Protein AF-A0A660WBN1-F1 (afdb_monomer_lite)

Secondary structure (DSSP, 8-state):
-HHHHHHHHHHHHHHHHHHHHHHHHHHHHHHHHHHHHHHHHHHHHHHHHHHHHHHHHHHHHHHHHHHHHHHHHHHHHHHHH-TT-HHHHHHHHHHHHHHHHHHHHHHHHHHHHHHHHHHHHHHHHHHHHHHHHHHHHHHHHHHHHHHHHHHHHHHHHHHHHHHHHHHHHHHHHHHHHHHHHHHHHHHHHHHHHHHHHHHHHHHHHHHHHHHHHHHHHHHHHHHHHHHHHHHHHHHHHHTT--TTS-SSHHHHHHHHHHHHHHHHHHHHHTT-HHHHHHHHHHHHHH-TT-HHHHHHHHHHHHHTT-HHHHHHHHHHHHHH-TT-HHHHHHHHHIIIIIS--HHHHHHHHHHHHHHHT-

pLDDT: mean 86.35, std 10.36, range [50.78, 96.19]

Radius of gyration: 79.88 Å; chains: 1; bounding box: 148×50×203 Å

Sequence (358 aa):
ELKVLQEKNEEYTEELKNLHKENKELKKKNAIIEEVNRALGTERKDLIKETTTLTQIKSQLEKELAHEKEKAKRLKEQLKKCSTMPAKLRKVKKENKELKEKISSLKKINQSVEKEKSFLSQKLTSLKEEKTQLEKELEGMEEKLNVLNKTMTALRNEKEDLIKETTTLTQIKSQLEKELAHEKEKSLELEKELKELSAKTQNLEEVKKNLDGQLKILNQKILALKRENEECKEKLEEIGITKKEYKSDKDLFQIRKIALYRRILSYVQDKEFDKAIKECKKVLEINPQDKDAHFNLGFLYSLKKDFKRAVKEYKKVLAIDPHDKEVYYNLAIIYHQNLKDEKKARYYYEKFLKEIGK

Foldseek 3Di:
DLVVLVVVLVVLVVVLVVLVVVLVVLVVVLVVLVVVLVVLVVVLVVLVVVLVVLVVVLVVLVVVLVVLVVVLVVLVVVLVVCVPPVVVNVVSVVVNVVSVVVNVVSVVVSVVSVVVSVVSVVVSVVSVVVSVVSVVVSVVSVVVSVVSVVVSVVSVVVSVVSVVVSVVVVVVVVVVVVVVVVVVVVVVVVVVVVVVVVVVVVVVVVVVVVVVVVVVVVVVVVVVVVVVVVVVVVVCVVVVNDPVQDPDPVSVLVVLLVVLVVQLVVCVVVVVLVSNLVSLVVNCVSPVLDLVSLQSNLVSCVVVLVNVSNLVSLVSNCVNPVLPLVSLQSQLCCCVPPVVPNVSNVVSVVSSCVSVVD

Structure (mmCIF, N/CA/C/O backbone):
data_AF-A0A660WBN1-F1
#
_entry.id   AF-A0A660WBN1-F1
#
loop_
_atom_site.group_PDB
_atom_site.id
_atom_site.type_symbol
_atom_site.label_atom_id
_atom_site.label_alt_id
_atom_site.label_comp_id
_atom_site.label_asym_id
_atom_site.label_entity_id
_atom_site.label_seq_id
_atom_site.pdbx_PDB_ins_code
_atom_site.Cartn_x
_atom_site.Cartn_y
_atom_site.Cartn_z
_atom_site.occupancy
_atom_site.B_iso_or_equiv
_atom_site.auth_seq_id
_atom_site.auth_comp_id
_atom_site.auth_asym_id
_atom_site.auth_atom_id
_atom_site.pdbx_PDB_model_num
ATOM 1 N N . GLU A 1 1 ? 1.644 6.725 11.215 1.00 86.31 1 GLU A N 1
ATOM 2 C CA . GLU A 1 1 ? 2.148 5.657 10.326 1.00 86.31 1 GLU A CA 1
ATOM 3 C C . GLU A 1 1 ? 1.385 5.590 9.011 1.00 86.31 1 GLU A C 1
ATOM 5 O O . GLU A 1 1 ? 1.923 6.091 8.041 1.00 86.31 1 GLU A O 1
ATOM 10 N N . LEU A 1 2 ? 0.129 5.117 8.959 1.00 88.19 2 LEU A N 1
ATOM 11 C CA . LEU A 1 2 ? -0.624 4.988 7.690 1.00 88.19 2 LEU A CA 1
ATOM 12 C C . LEU A 1 2 ? -0.589 6.225 6.777 1.00 88.19 2 LEU A C 1
ATOM 14 O O . LEU A 1 2 ? -0.312 6.085 5.594 1.00 88.19 2 LEU A O 1
ATOM 18 N N . LYS A 1 3 ? -0.819 7.427 7.322 1.00 90.69 3 LYS A N 1
ATOM 19 C CA . LYS A 1 3 ? -0.743 8.677 6.543 1.00 90.69 3 LYS A CA 1
ATOM 20 C C . LYS A 1 3 ? 0.638 8.898 5.912 1.00 90.69 3 LYS A C 1
ATOM 22 O O . LYS A 1 3 ? 0.717 9.226 4.742 1.00 90.69 3 LYS A O 1
ATOM 27 N N . VAL A 1 4 ? 1.705 8.634 6.668 1.00 92.31 4 VAL A N 1
ATOM 28 C CA . VAL A 1 4 ? 3.094 8.786 6.205 1.00 92.31 4 VAL A CA 1
ATOM 29 C C . VAL A 1 4 ? 3.392 7.810 5.063 1.00 92.31 4 VAL A C 1
ATOM 31 O O . VAL A 1 4 ? 4.006 8.187 4.072 1.00 92.31 4 VAL A O 1
ATOM 34 N N . LEU A 1 5 ? 2.925 6.559 5.162 1.00 89.44 5 LEU A N 1
ATOM 35 C CA . LEU A 1 5 ? 3.096 5.582 4.078 1.00 89.44 5 LEU A CA 1
ATOM 36 C C . LEU A 1 5 ? 2.267 5.942 2.837 1.00 89.44 5 LEU A C 1
ATOM 38 O O . LEU A 1 5 ? 2.723 5.726 1.718 1.00 89.44 5 LEU A O 1
ATOM 42 N N . GLN A 1 6 ? 1.067 6.503 3.016 1.00 89.44 6 GLN A N 1
ATOM 43 C CA . GLN A 1 6 ? 0.232 6.978 1.909 1.00 89.44 6 GLN A CA 1
ATOM 44 C C . GLN A 1 6 ? 0.894 8.140 1.161 1.00 89.44 6 GLN A C 1
ATOM 46 O O . GLN A 1 6 ? 1.000 8.072 -0.061 1.00 89.44 6 GLN A O 1
ATOM 51 N N . GLU A 1 7 ? 1.409 9.136 1.884 1.00 93.75 7 GLU A N 1
ATOM 52 C CA . GLU A 1 7 ? 2.167 10.259 1.314 1.00 93.75 7 GLU A CA 1
ATOM 53 C C . GLU A 1 7 ? 3.386 9.752 0.525 1.00 93.75 7 GLU A C 1
ATOM 55 O O . GLU A 1 7 ? 3.552 10.074 -0.650 1.00 93.75 7 GLU A O 1
ATOM 60 N N . LYS A 1 8 ? 4.174 8.842 1.111 1.00 92.62 8 LYS A N 1
ATOM 61 C CA . LYS A 1 8 ? 5.331 8.238 0.432 1.00 92.62 8 LYS A CA 1
ATOM 62 C C . LYS A 1 8 ? 4.943 7.437 -0.824 1.00 92.62 8 LYS A C 1
ATOM 64 O O . LYS A 1 8 ? 5.669 7.422 -1.816 1.00 92.62 8 LYS A O 1
ATOM 69 N N . ASN A 1 9 ? 3.784 6.776 -0.819 1.00 91.31 9 ASN A N 1
ATOM 70 C CA . ASN A 1 9 ? 3.282 6.039 -1.982 1.00 91.31 9 ASN A CA 1
ATOM 71 C C . ASN A 1 9 ? 2.868 6.984 -3.122 1.00 91.31 9 ASN A C 1
ATOM 73 O O . ASN A 1 9 ? 3.043 6.659 -4.302 1.00 91.31 9 ASN A O 1
ATOM 77 N N . GLU A 1 10 ? 2.316 8.149 -2.788 1.00 93.12 10 GLU A N 1
ATOM 78 C CA . GLU A 1 10 ? 2.003 9.207 -3.751 1.00 93.12 10 GLU A CA 1
ATOM 79 C C . GLU A 1 10 ? 3.283 9.785 -4.363 1.00 93.12 10 GLU A C 1
ATOM 81 O O . GLU A 1 10 ? 3.379 9.859 -5.590 1.00 93.12 10 GLU A O 1
ATOM 86 N N . GLU A 1 11 ? 4.303 10.063 -3.545 1.00 94.31 11 GLU A N 1
ATOM 87 C CA . GLU A 1 11 ? 5.628 10.500 -4.010 1.00 94.31 11 GLU A CA 1
ATOM 88 C C . GLU A 1 11 ? 6.236 9.505 -5.011 1.00 94.31 11 GLU A C 1
ATOM 90 O O . GLU A 1 11 ? 6.540 9.876 -6.149 1.00 94.31 11 GLU A O 1
ATOM 95 N N . TYR A 1 12 ? 6.305 8.215 -4.660 1.00 93.38 12 TYR A N 1
ATOM 96 C CA . TYR A 1 12 ? 6.784 7.166 -5.572 1.00 93.38 12 TYR A CA 1
ATOM 97 C C . TYR A 1 12 ? 5.929 7.030 -6.838 1.00 93.38 12 TYR A C 1
ATOM 99 O O . TYR A 1 12 ? 6.419 6.636 -7.900 1.00 93.38 12 TYR A O 1
ATOM 107 N N . THR A 1 13 ? 4.631 7.334 -6.761 1.00 92.75 13 THR A N 1
ATOM 108 C CA . THR A 1 13 ? 3.750 7.330 -7.936 1.00 92.75 13 THR A CA 1
ATOM 109 C C . THR A 1 13 ? 4.120 8.438 -8.912 1.00 92.75 13 THR A C 1
ATOM 111 O O . THR A 1 13 ? 4.212 8.172 -10.113 1.00 92.75 13 THR A O 1
ATOM 114 N N . GLU A 1 14 ? 4.331 9.654 -8.418 1.00 95.31 14 GLU A N 1
ATOM 115 C CA . GLU A 1 14 ? 4.722 10.790 -9.252 1.00 95.31 14 GLU A CA 1
ATOM 116 C C . GLU A 1 14 ? 6.140 10.633 -9.805 1.00 95.31 14 GLU A C 1
ATOM 118 O O . GLU A 1 14 ? 6.368 10.859 -10.996 1.00 95.31 14 GLU A O 1
ATOM 123 N N . GLU A 1 15 ? 7.077 10.134 -9.000 1.00 94.50 15 GLU A N 1
ATOM 124 C CA . GLU A 1 15 ? 8.435 9.848 -9.458 1.00 94.50 15 GLU A CA 1
ATOM 125 C C . GLU A 1 15 ? 8.440 8.817 -10.599 1.00 94.50 15 GLU A C 1
ATOM 127 O O . GLU A 1 15 ? 9.011 9.061 -11.665 1.00 94.50 15 GLU A O 1
ATOM 132 N N . LEU A 1 16 ? 7.706 7.706 -10.455 1.00 94.00 16 LEU A N 1
ATOM 133 C CA . LEU A 1 16 ? 7.580 6.705 -11.519 1.00 94.00 16 LEU A CA 1
ATOM 134 C C . LEU A 1 16 ? 6.927 7.258 -12.793 1.00 94.00 16 LEU A C 1
ATOM 136 O O . LEU A 1 16 ? 7.311 6.848 -13.893 1.00 94.00 16 LEU A O 1
ATOM 140 N N . LYS A 1 17 ? 5.954 8.173 -12.682 1.00 94.94 17 LYS A N 1
ATOM 141 C CA . LYS A 1 17 ? 5.354 8.840 -13.852 1.00 94.94 17 LYS A CA 1
ATOM 142 C C . LYS A 1 17 ? 6.387 9.690 -14.590 1.00 94.94 17 LYS A C 1
ATOM 144 O O . LYS A 1 17 ? 6.476 9.598 -15.819 1.00 94.94 17 LYS A O 1
ATOM 149 N N . ASN A 1 18 ? 7.179 10.468 -13.855 1.00 94.19 18 ASN A N 1
ATOM 150 C CA . ASN A 1 18 ? 8.231 11.311 -14.419 1.00 94.19 18 ASN A CA 1
ATOM 151 C C . ASN A 1 18 ? 9.305 10.467 -15.118 1.00 94.19 18 ASN A C 1
ATOM 153 O O . ASN A 1 18 ? 9.586 10.695 -16.298 1.00 94.19 18 ASN A O 1
ATOM 157 N N . LEU A 1 19 ? 9.807 9.420 -14.456 1.00 93.00 19 LEU A N 1
ATOM 158 C CA . LEU A 1 19 ? 10.789 8.498 -15.039 1.00 93.00 19 LEU A CA 1
ATOM 159 C C . LEU A 1 19 ? 10.236 7.773 -16.272 1.00 93.00 19 LEU A C 1
ATOM 161 O O . LEU A 1 19 ? 10.951 7.569 -17.252 1.00 93.00 19 LEU A O 1
ATOM 165 N N . HIS A 1 20 ? 8.949 7.410 -16.283 1.00 93.00 20 HIS A N 1
ATOM 166 C CA . HIS A 1 20 ? 8.333 6.786 -17.455 1.00 93.00 20 HIS A CA 1
ATOM 167 C C . HIS A 1 20 ? 8.253 7.742 -18.655 1.00 93.00 20 HIS A C 1
ATOM 169 O O . HIS A 1 20 ? 8.468 7.323 -19.798 1.00 93.00 20 HIS A O 1
ATOM 175 N N . LYS A 1 21 ? 7.973 9.027 -18.408 1.00 93.81 21 LYS A N 1
ATOM 176 C CA . LYS A 1 21 ? 7.989 10.066 -19.444 1.00 93.81 21 LYS A CA 1
ATOM 177 C C . LYS A 1 21 ? 9.397 10.243 -20.013 1.00 93.81 21 LYS A C 1
ATOM 179 O O . LYS A 1 21 ? 9.555 10.195 -21.233 1.00 93.81 21 LYS A O 1
ATOM 184 N N . GLU A 1 22 ? 10.403 10.351 -19.149 1.00 93.31 22 GLU A N 1
ATOM 185 C CA . GLU A 1 22 ? 11.810 10.442 -19.550 1.00 93.31 22 GLU A CA 1
ATOM 186 C C . GLU A 1 22 ? 12.249 9.215 -20.366 1.00 93.31 22 GLU A C 1
ATOM 188 O O . GLU A 1 22 ? 12.820 9.349 -21.448 1.00 93.31 22 GLU A O 1
ATOM 193 N N . ASN A 1 23 ? 11.883 8.008 -19.923 1.00 94.06 23 ASN A N 1
ATOM 194 C CA . ASN A 1 23 ? 12.186 6.758 -20.623 1.00 94.06 23 ASN A CA 1
ATOM 195 C C . ASN A 1 23 ? 11.584 6.736 -22.032 1.00 94.06 23 ASN A C 1
ATOM 197 O O . ASN A 1 23 ? 12.233 6.327 -22.994 1.00 94.06 23 ASN A O 1
ATOM 201 N N . LYS A 1 24 ? 10.340 7.209 -22.170 1.00 93.75 24 LYS A N 1
ATOM 202 C CA . LYS A 1 24 ? 9.650 7.298 -23.459 1.00 93.75 24 LYS A CA 1
ATOM 203 C C . LYS A 1 24 ? 10.328 8.295 -24.398 1.00 93.75 24 LYS A C 1
ATOM 205 O O . LYS A 1 24 ? 10.420 8.025 -25.594 1.00 93.75 24 LYS A O 1
ATOM 210 N N . GLU A 1 25 ? 10.786 9.432 -23.885 1.00 93.06 25 GLU A N 1
ATOM 211 C CA . GLU A 1 25 ? 11.527 10.422 -24.673 1.00 93.06 25 GLU A CA 1
ATOM 212 C C . GLU A 1 25 ? 12.898 9.893 -25.107 1.00 93.06 25 GLU A C 1
ATOM 214 O O . GLU A 1 25 ? 13.247 10.017 -26.282 1.00 93.06 25 GLU A O 1
ATOM 219 N N . LEU A 1 26 ? 13.635 9.234 -24.209 1.00 91.44 26 LEU A N 1
ATOM 220 C CA . LEU A 1 26 ? 14.917 8.604 -24.530 1.00 91.44 26 LEU A CA 1
ATOM 221 C C . LEU A 1 26 ? 14.768 7.500 -25.581 1.00 91.44 26 LEU A C 1
ATOM 223 O O . LEU A 1 26 ? 15.516 7.500 -26.551 1.00 91.44 26 LEU A O 1
ATOM 227 N N . LYS A 1 27 ? 13.757 6.625 -25.473 1.00 91.75 27 LYS A N 1
ATOM 228 C CA . LYS A 1 27 ? 13.480 5.593 -26.494 1.00 91.75 27 LYS A CA 1
ATOM 229 C C . LYS A 1 27 ? 13.226 6.181 -27.876 1.00 91.75 27 LYS A C 1
ATOM 231 O O . LYS A 1 27 ? 13.704 5.639 -28.866 1.00 91.75 27 LYS A O 1
ATOM 236 N N . LYS A 1 28 ? 12.485 7.291 -27.951 1.00 92.94 28 LYS A N 1
ATOM 237 C CA . LYS A 1 28 ? 12.250 7.988 -29.223 1.00 92.94 28 LYS A CA 1
ATOM 238 C C . LYS A 1 28 ? 13.552 8.528 -29.808 1.00 92.94 28 LYS A C 1
ATOM 240 O O . LYS A 1 28 ? 13.786 8.349 -30.997 1.00 92.94 28 LYS A O 1
ATOM 245 N N . LYS A 1 29 ? 14.393 9.164 -28.985 1.00 91.25 29 LYS A N 1
ATOM 246 C CA . LYS A 1 29 ? 15.704 9.670 -29.424 1.00 91.25 29 LYS A CA 1
ATOM 247 C C . LYS A 1 29 ? 16.614 8.532 -29.895 1.00 91.25 29 LYS A C 1
ATOM 249 O O . LYS A 1 29 ? 17.181 8.649 -30.976 1.00 91.25 29 LYS A O 1
ATOM 254 N N . ASN A 1 30 ? 16.669 7.424 -29.152 1.00 90.94 30 ASN A N 1
ATOM 255 C CA . ASN A 1 30 ? 17.451 6.243 -29.524 1.00 90.94 30 ASN A CA 1
ATOM 256 C C . ASN A 1 30 ? 17.015 5.689 -30.885 1.00 90.94 30 ASN A C 1
ATOM 258 O O . ASN A 1 30 ? 17.841 5.513 -31.770 1.00 90.94 30 ASN A O 1
ATOM 262 N N . ALA A 1 31 ? 15.704 5.517 -31.091 1.00 91.50 31 ALA A N 1
ATOM 263 C CA . ALA A 1 31 ? 15.156 5.004 -32.346 1.00 91.50 31 ALA A CA 1
ATOM 264 C C . ALA A 1 31 ? 15.499 5.892 -33.557 1.00 91.50 31 ALA A C 1
ATOM 266 O O . ALA A 1 31 ? 15.822 5.376 -34.627 1.00 91.50 31 ALA A O 1
ATOM 267 N N . ILE A 1 32 ? 15.467 7.220 -33.384 1.00 91.69 32 ILE A N 1
ATOM 268 C CA . ILE A 1 32 ? 15.865 8.173 -34.432 1.00 91.69 32 ILE A CA 1
ATOM 269 C C . ILE A 1 32 ? 17.356 8.011 -34.758 1.00 91.69 32 ILE A C 1
ATOM 271 O O . ILE A 1 32 ? 17.717 7.919 -35.930 1.00 91.69 32 ILE A O 1
ATOM 275 N N . ILE A 1 33 ? 18.224 7.932 -33.744 1.00 90.00 33 ILE A N 1
ATOM 276 C CA . ILE A 1 33 ? 19.671 7.751 -33.945 1.00 90.00 33 ILE A CA 1
ATOM 277 C C . ILE A 1 33 ? 19.965 6.413 -34.634 1.00 90.00 33 ILE A C 1
ATOM 279 O O . ILE A 1 33 ? 20.759 6.374 -35.571 1.00 90.00 33 ILE A O 1
ATOM 283 N N . GLU A 1 34 ? 19.296 5.326 -34.242 1.00 90.38 34 GLU A N 1
ATOM 284 C CA . GLU A 1 34 ? 19.424 4.014 -34.892 1.00 90.38 34 GLU A CA 1
ATOM 285 C C . GLU A 1 34 ? 19.020 4.049 -36.372 1.00 90.38 34 GLU A C 1
ATOM 287 O O . GLU A 1 34 ? 19.639 3.391 -37.212 1.00 90.38 34 GLU A O 1
ATOM 292 N N . GLU A 1 35 ? 17.965 4.787 -36.717 1.00 93.00 35 GLU A N 1
ATOM 293 C CA . GLU A 1 35 ? 17.522 4.958 -38.101 1.00 93.00 35 GLU A CA 1
ATOM 294 C C . GLU A 1 35 ? 18.535 5.757 -38.928 1.00 93.00 35 GLU A C 1
ATOM 296 O O . GLU A 1 35 ? 18.949 5.296 -39.995 1.00 93.00 35 GLU A O 1
ATOM 301 N N . VAL A 1 36 ? 19.012 6.890 -38.403 1.00 91.06 36 VAL A N 1
ATOM 302 C CA . VAL A 1 36 ? 20.046 7.709 -39.054 1.00 91.06 36 VAL A CA 1
ATOM 303 C C . VAL A 1 36 ? 21.338 6.907 -39.237 1.00 91.06 36 VAL A C 1
ATOM 305 O O . VAL A 1 36 ? 21.908 6.886 -40.328 1.00 91.06 36 VAL A O 1
ATOM 308 N N . ASN A 1 37 ? 21.774 6.170 -38.213 1.00 89.62 37 ASN A N 1
ATOM 309 C CA . ASN A 1 37 ? 22.981 5.347 -38.277 1.00 89.62 37 ASN A CA 1
ATOM 310 C C . ASN A 1 37 ? 22.858 4.221 -39.326 1.00 89.62 37 ASN A C 1
ATOM 312 O O . ASN A 1 37 ? 23.805 3.934 -40.067 1.00 89.62 37 ASN A O 1
ATOM 316 N N . ARG A 1 38 ? 21.671 3.608 -39.459 1.00 90.00 38 ARG A N 1
ATOM 317 C CA . ARG A 1 38 ? 21.388 2.635 -40.529 1.00 90.00 38 ARG A CA 1
ATOM 318 C C . A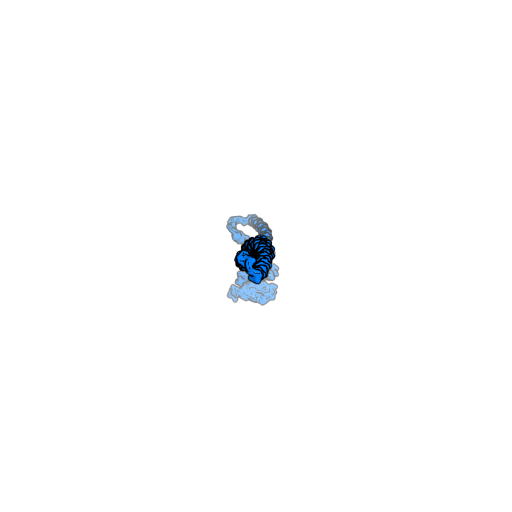RG A 1 38 ? 21.460 3.277 -41.913 1.00 90.00 38 ARG A C 1
ATOM 320 O O . ARG A 1 38 ? 22.117 2.709 -42.789 1.00 90.00 38 ARG A O 1
ATOM 327 N N . ALA A 1 39 ? 20.846 4.445 -42.097 1.00 90.44 39 ALA A N 1
ATOM 328 C CA . ALA A 1 39 ? 20.865 5.178 -43.362 1.00 90.44 39 ALA A CA 1
ATOM 329 C C . ALA A 1 39 ? 22.300 5.550 -43.783 1.00 90.44 39 ALA A C 1
ATOM 331 O O . ALA A 1 39 ? 22.731 5.210 -44.888 1.00 90.44 39 ALA A O 1
ATOM 332 N N . LEU A 1 40 ? 23.098 6.113 -42.870 1.00 89.38 40 LEU A N 1
ATOM 333 C CA . LEU A 1 40 ? 24.517 6.411 -43.112 1.00 89.38 40 LEU A CA 1
ATOM 334 C C . LEU A 1 40 ? 25.327 5.145 -43.421 1.00 89.38 40 LEU A C 1
ATOM 336 O O . LEU A 1 40 ? 26.213 5.145 -44.276 1.00 89.38 40 LEU A O 1
ATOM 340 N N . GLY A 1 41 ? 25.007 4.028 -42.761 1.00 86.31 41 GLY A N 1
ATOM 341 C CA . GLY A 1 41 ? 25.593 2.725 -43.059 1.00 86.31 41 GLY A CA 1
ATOM 342 C C . GLY A 1 41 ? 25.310 2.249 -44.488 1.00 86.31 41 GLY A C 1
ATOM 343 O O . GLY A 1 41 ? 26.198 1.665 -45.116 1.00 86.31 41 GLY A O 1
ATOM 344 N N . THR A 1 42 ? 24.106 2.498 -45.011 1.00 90.88 42 THR A N 1
ATOM 345 C CA . THR A 1 42 ? 23.757 2.187 -46.406 1.00 90.88 42 THR A CA 1
ATOM 346 C C . THR A 1 42 ? 24.468 3.106 -47.395 1.00 90.88 42 THR A C 1
ATOM 348 O O . THR A 1 42 ? 25.152 2.599 -48.283 1.00 90.88 42 THR A O 1
ATOM 351 N N . GLU A 1 43 ? 24.441 4.425 -47.174 1.00 90.75 43 GLU A N 1
ATOM 352 C CA . GLU A 1 43 ? 25.122 5.398 -48.038 1.00 90.75 43 GLU A CA 1
ATOM 353 C C . GLU A 1 43 ? 26.630 5.125 -48.110 1.00 90.75 43 GLU A C 1
ATOM 355 O O . GLU A 1 43 ? 27.223 5.077 -49.190 1.00 90.75 43 GLU A O 1
ATOM 360 N N . ARG A 1 44 ? 27.259 4.840 -46.963 1.00 91.06 44 ARG A N 1
ATOM 361 C CA . ARG A 1 44 ? 28.677 4.475 -46.908 1.00 91.06 44 ARG A CA 1
ATOM 362 C C . ARG A 1 44 ? 28.974 3.214 -47.721 1.00 91.06 44 ARG A C 1
ATOM 364 O O . ARG A 1 44 ? 30.004 3.166 -48.389 1.00 91.06 44 ARG A O 1
ATOM 371 N N . LYS A 1 45 ? 28.119 2.185 -47.673 1.00 90.38 45 LYS A N 1
ATOM 372 C CA . LYS A 1 45 ? 28.315 0.953 -48.463 1.00 90.38 45 LYS A CA 1
ATOM 373 C C . LYS A 1 45 ? 28.272 1.236 -49.960 1.00 90.38 45 LYS A C 1
ATOM 375 O O . LYS A 1 45 ? 29.090 0.679 -50.691 1.00 90.38 45 LYS A O 1
ATOM 380 N N . ASP A 1 46 ? 27.356 2.084 -50.408 1.00 91.00 46 ASP A N 1
ATOM 381 C CA . ASP A 1 46 ? 27.226 2.417 -51.826 1.00 91.00 46 ASP A CA 1
ATOM 382 C C . ASP A 1 46 ? 28.404 3.265 -52.318 1.00 91.00 46 ASP A C 1
ATOM 384 O O . ASP A 1 46 ? 29.016 2.923 -53.332 1.00 91.00 46 ASP A O 1
ATOM 388 N N . LEU A 1 47 ? 28.854 4.242 -51.524 1.00 90.19 47 LEU A N 1
ATOM 389 C CA . LEU A 1 47 ? 30.071 5.011 -51.811 1.00 90.19 47 LEU A CA 1
ATOM 390 C C . LEU A 1 47 ? 31.336 4.139 -51.873 1.00 90.19 47 LEU A C 1
ATOM 392 O O . LEU A 1 47 ? 32.209 4.377 -52.709 1.00 90.19 47 LEU A O 1
ATOM 396 N N . ILE A 1 48 ? 31.456 3.101 -51.031 1.00 88.75 48 ILE A N 1
ATOM 397 C CA . ILE A 1 48 ? 32.574 2.139 -51.109 1.00 88.75 48 ILE A CA 1
ATOM 398 C C . ILE A 1 48 ? 32.556 1.401 -52.449 1.00 88.75 48 ILE A C 1
ATOM 400 O O . ILE A 1 48 ? 33.612 1.242 -53.069 1.00 88.75 48 ILE A O 1
ATOM 404 N N . LYS A 1 49 ? 31.384 0.945 -52.911 1.00 91.50 49 LYS A N 1
ATOM 405 C CA . LYS A 1 49 ? 31.254 0.259 -54.208 1.00 91.50 49 LYS A CA 1
ATOM 406 C C . LYS A 1 49 ? 31.648 1.187 -55.355 1.00 91.50 49 LYS A C 1
ATOM 408 O O . LYS A 1 49 ? 32.426 0.786 -56.222 1.00 91.50 49 LYS A O 1
ATOM 413 N N . GLU A 1 50 ? 31.168 2.426 -55.334 1.00 90.69 50 GLU A N 1
ATOM 414 C CA . GLU A 1 50 ? 31.471 3.437 -56.350 1.00 90.69 50 GLU A CA 1
ATOM 415 C C . GLU A 1 50 ? 32.972 3.769 -56.388 1.00 90.69 50 GLU A C 1
ATOM 417 O O . GLU A 1 50 ? 33.616 3.665 -57.433 1.00 90.69 50 GLU A O 1
ATOM 422 N N . THR A 1 51 ? 33.579 4.024 -55.225 1.00 88.12 51 THR A N 1
ATOM 423 C CA . THR A 1 51 ? 35.022 4.302 -55.100 1.00 88.12 51 THR A CA 1
ATOM 424 C C . THR A 1 51 ? 35.872 3.107 -55.561 1.00 88.12 51 THR A C 1
ATOM 426 O O . THR A 1 51 ? 36.927 3.275 -56.185 1.00 88.12 51 THR A O 1
ATOM 429 N N . THR A 1 52 ? 35.418 1.879 -55.290 1.00 90.50 52 THR A N 1
ATOM 430 C CA . THR A 1 52 ? 36.086 0.642 -55.728 1.00 90.50 52 THR A CA 1
ATOM 431 C C . THR A 1 52 ? 36.015 0.496 -57.247 1.00 90.50 52 THR A C 1
ATOM 433 O O . THR A 1 52 ? 37.030 0.211 -57.885 1.00 90.50 52 THR A O 1
ATOM 436 N N . THR A 1 53 ? 34.851 0.774 -57.836 1.00 91.69 53 THR A N 1
ATOM 437 C CA . THR A 1 53 ? 34.635 0.761 -59.289 1.00 91.69 53 THR A CA 1
ATOM 438 C C . THR A 1 53 ? 35.520 1.800 -59.980 1.00 91.69 53 THR A C 1
ATOM 440 O O . THR A 1 53 ? 36.264 1.460 -60.899 1.00 91.69 53 THR A O 1
ATOM 443 N N . LEU A 1 54 ? 35.554 3.043 -59.485 1.00 89.62 54 LEU A N 1
ATOM 444 C CA . LEU A 1 54 ? 36.451 4.083 -60.008 1.00 89.62 54 LEU A CA 1
ATOM 445 C C . LEU A 1 54 ? 37.927 3.704 -59.864 1.00 89.62 54 LEU A C 1
ATOM 447 O O . LEU A 1 54 ? 38.732 3.993 -60.746 1.00 89.62 54 LEU A O 1
ATOM 451 N N . THR A 1 55 ? 38.301 3.016 -58.783 1.00 88.69 55 THR A N 1
ATOM 452 C CA . THR A 1 55 ? 39.672 2.518 -58.598 1.00 88.69 55 THR A CA 1
ATOM 453 C C . THR A 1 55 ? 40.045 1.470 -59.649 1.00 88.69 55 THR A C 1
ATOM 455 O O . THR A 1 55 ? 41.156 1.516 -60.182 1.00 88.69 55 THR A O 1
ATOM 458 N N . GLN A 1 56 ? 39.125 0.566 -59.992 1.00 91.62 56 GLN A N 1
ATOM 459 C CA . GLN A 1 56 ? 39.318 -0.412 -61.067 1.00 91.62 56 GLN A CA 1
ATOM 460 C C . GLN A 1 56 ? 39.412 0.268 -62.439 1.00 91.62 56 GLN A C 1
ATOM 462 O O . GLN A 1 56 ? 40.351 -0.009 -63.188 1.00 91.62 56 GLN A O 1
ATOM 467 N N . ILE A 1 57 ? 38.502 1.205 -62.739 1.00 89.88 57 ILE A N 1
ATOM 468 C CA . ILE A 1 57 ? 38.512 1.998 -63.980 1.00 89.88 57 ILE A CA 1
ATOM 469 C C . ILE A 1 57 ? 39.837 2.748 -64.121 1.00 89.88 57 ILE A C 1
ATOM 471 O O . ILE A 1 57 ? 40.477 2.678 -65.169 1.00 89.88 57 ILE A O 1
ATOM 475 N N . LYS A 1 58 ? 40.294 3.417 -63.057 1.00 88.50 58 LYS A N 1
ATOM 476 C CA . LYS A 1 58 ? 41.577 4.126 -63.045 1.00 88.50 58 LYS A CA 1
ATOM 477 C C . LYS A 1 58 ? 42.741 3.183 -63.356 1.00 88.50 58 LYS A C 1
ATOM 479 O O . LYS A 1 58 ? 43.554 3.489 -64.223 1.00 88.50 58 LYS A O 1
ATOM 484 N N . SER A 1 59 ? 42.79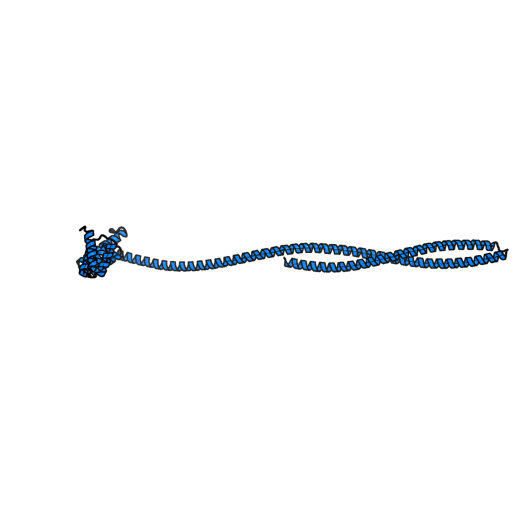6 2.016 -62.710 1.00 91.00 59 SER A N 1
ATOM 485 C CA . SER A 1 59 ? 43.842 1.018 -62.974 1.00 91.00 59 SER A CA 1
ATOM 486 C C . SER A 1 59 ? 43.845 0.561 -64.438 1.00 91.00 59 SER A C 1
ATOM 488 O O . SER A 1 59 ? 44.908 0.427 -65.045 1.00 91.00 59 SER A O 1
ATOM 490 N N . GLN A 1 60 ? 42.664 0.366 -65.032 1.00 91.31 60 GLN A N 1
ATOM 491 C CA . GLN A 1 60 ? 42.529 -0.002 -66.440 1.00 91.31 60 GLN A CA 1
ATOM 492 C C . GLN A 1 60 ? 42.988 1.129 -67.376 1.00 91.31 60 GLN A C 1
ATOM 494 O O . GLN A 1 60 ? 43.777 0.883 -68.290 1.00 91.31 60 GLN A O 1
ATOM 499 N N . LEU A 1 61 ? 42.583 2.374 -67.106 1.00 87.75 61 LEU A N 1
ATOM 500 C CA . LEU A 1 61 ? 43.017 3.556 -67.859 1.00 87.75 61 LEU A CA 1
ATOM 501 C C . LEU A 1 61 ? 44.533 3.764 -67.784 1.00 87.75 61 LEU A C 1
ATOM 503 O O . LEU A 1 61 ? 45.154 4.121 -68.784 1.00 87.75 61 LEU A O 1
ATOM 507 N N . GLU A 1 62 ? 45.152 3.530 -66.626 1.00 88.00 62 GLU A N 1
ATOM 508 C CA . GLU A 1 62 ? 46.605 3.623 -66.456 1.00 88.00 62 GLU A CA 1
ATOM 509 C C . GLU A 1 62 ? 47.346 2.566 -67.284 1.00 88.00 62 GLU A C 1
ATOM 511 O O . GLU A 1 62 ? 48.340 2.896 -67.941 1.00 88.00 62 GLU A O 1
ATOM 516 N N . LYS A 1 63 ? 46.838 1.325 -67.323 1.00 91.31 63 LYS A N 1
ATOM 517 C CA . LYS A 1 63 ? 47.374 0.251 -68.178 1.00 91.31 63 LYS A CA 1
ATOM 518 C C . LYS A 1 63 ? 47.240 0.588 -69.664 1.00 91.31 63 LYS A C 1
ATOM 520 O O . LYS A 1 63 ? 48.216 0.467 -70.406 1.00 91.31 63 LYS A O 1
ATOM 525 N N . GLU A 1 64 ? 46.070 1.051 -70.101 1.00 90.38 64 GLU A N 1
ATOM 526 C CA . GLU A 1 64 ? 45.829 1.460 -71.491 1.00 90.38 64 GLU A CA 1
ATOM 527 C C . GLU A 1 64 ? 46.705 2.647 -71.894 1.00 90.38 64 GLU A C 1
ATOM 529 O O . GLU A 1 64 ? 47.341 2.637 -72.949 1.00 90.38 64 GLU A O 1
ATOM 534 N N . LEU A 1 65 ? 46.815 3.652 -71.026 1.00 87.38 65 LEU A N 1
ATOM 535 C CA . LEU A 1 65 ? 47.675 4.806 -71.247 1.00 87.38 65 LEU A CA 1
ATOM 536 C C . LEU A 1 65 ? 49.152 4.399 -71.342 1.00 87.38 65 LEU A C 1
ATOM 538 O O . LEU A 1 65 ? 49.880 4.958 -72.167 1.00 87.38 65 LEU A O 1
ATOM 542 N N . ALA A 1 66 ? 49.611 3.450 -70.521 1.00 87.69 66 ALA A N 1
ATOM 543 C CA . ALA A 1 66 ? 50.963 2.900 -70.605 1.00 87.69 66 ALA A CA 1
ATOM 544 C C . ALA A 1 66 ? 51.190 2.159 -71.934 1.00 87.69 66 ALA A C 1
ATOM 546 O O . ALA A 1 66 ? 52.197 2.402 -72.604 1.00 87.69 66 ALA A O 1
ATOM 547 N N . HIS A 1 67 ? 50.226 1.336 -72.360 1.00 91.12 67 HIS A N 1
ATOM 548 C CA . HIS A 1 67 ? 50.277 0.621 -73.636 1.00 91.12 67 HIS A CA 1
ATOM 549 C C . HIS A 1 67 ? 50.352 1.578 -74.837 1.00 91.12 67 HIS A C 1
ATOM 551 O O . HIS A 1 67 ? 51.225 1.438 -75.696 1.00 91.12 67 HIS A O 1
ATOM 557 N N . GLU A 1 68 ? 49.493 2.600 -74.879 1.00 86.50 68 GLU A N 1
ATOM 558 C CA . GLU A 1 68 ? 49.476 3.568 -75.981 1.00 86.50 68 GLU A CA 1
ATOM 559 C C . GLU A 1 68 ? 50.732 4.455 -75.997 1.00 86.50 68 GLU A C 1
ATOM 561 O O . GLU A 1 68 ? 51.262 4.764 -77.067 1.00 86.50 68 GLU A O 1
ATOM 566 N N . LYS A 1 69 ? 51.277 4.823 -74.826 1.00 84.94 69 LYS A N 1
ATOM 567 C CA . LYS A 1 69 ? 52.577 5.515 -74.731 1.00 84.94 69 LYS A CA 1
ATOM 568 C C . LYS A 1 69 ? 53.712 4.675 -75.321 1.00 84.94 69 LYS A C 1
ATOM 570 O O . LYS A 1 69 ? 54.548 5.217 -76.046 1.00 84.94 69 LYS A O 1
ATOM 575 N N . GLU A 1 70 ? 53.728 3.373 -75.048 1.00 88.06 70 GLU A N 1
ATOM 576 C CA . GLU A 1 70 ? 54.742 2.457 -75.574 1.00 88.06 70 GLU A CA 1
ATOM 577 C C . GLU A 1 70 ? 54.590 2.254 -77.090 1.00 88.06 70 GLU A C 1
ATOM 579 O O . GLU A 1 70 ? 55.568 2.330 -77.839 1.00 88.06 70 GLU A O 1
ATOM 584 N N . LYS A 1 71 ? 53.352 2.120 -77.585 1.00 87.38 71 LYS A N 1
ATOM 585 C CA . LYS A 1 71 ? 53.053 2.111 -79.026 1.00 87.38 71 LYS A CA 1
ATOM 586 C C . LYS A 1 71 ? 53.535 3.396 -79.708 1.00 87.38 71 LYS A C 1
ATOM 588 O O . LYS A 1 71 ? 54.149 3.338 -80.774 1.00 87.38 71 LYS A O 1
ATOM 593 N N . ALA A 1 72 ? 53.337 4.553 -79.072 1.00 82.94 72 ALA A N 1
ATOM 594 C CA . ALA A 1 72 ? 53.792 5.843 -79.589 1.00 82.94 72 ALA A CA 1
ATOM 595 C C . ALA A 1 72 ? 55.321 5.942 -79.629 1.00 82.94 72 ALA A C 1
ATOM 597 O O . ALA A 1 72 ? 55.877 6.533 -80.557 1.00 82.94 72 ALA A O 1
ATOM 598 N N . LYS A 1 73 ? 56.014 5.348 -78.651 1.00 85.06 73 LYS A N 1
ATOM 599 C CA . LYS A 1 73 ? 57.479 5.245 -78.630 1.00 85.06 73 LYS A CA 1
ATOM 600 C C . LYS A 1 73 ? 57.992 4.413 -79.812 1.00 85.06 73 LYS A C 1
ATOM 602 O O . LYS A 1 73 ? 58.831 4.903 -80.567 1.00 85.06 73 LYS A O 1
ATOM 607 N N . ARG A 1 74 ? 57.404 3.235 -80.056 1.00 85.38 74 ARG A N 1
ATOM 608 C CA . ARG A 1 74 ? 57.734 2.366 -81.206 1.00 85.38 74 ARG A CA 1
ATOM 609 C C . ARG A 1 74 ? 57.475 3.049 -82.555 1.00 85.38 74 ARG A C 1
ATOM 611 O O . ARG A 1 74 ? 58.329 3.016 -83.438 1.00 85.38 74 ARG A O 1
ATOM 618 N N . LEU A 1 75 ? 56.337 3.731 -82.708 1.00 82.75 75 LEU A N 1
ATOM 619 C CA . LEU A 1 75 ? 56.010 4.507 -83.915 1.00 82.75 75 LEU A CA 1
ATOM 620 C C . LEU A 1 75 ? 56.996 5.662 -84.152 1.00 82.75 75 LEU A C 1
ATOM 622 O O . LEU A 1 75 ? 57.403 5.905 -85.288 1.00 82.75 75 LEU A O 1
ATOM 626 N N . LYS A 1 76 ? 57.435 6.358 -83.094 1.00 81.19 76 LYS A N 1
ATOM 627 C CA . LYS A 1 76 ? 58.487 7.387 -83.195 1.00 81.19 76 LYS A CA 1
ATOM 628 C C . LYS A 1 76 ? 59.818 6.806 -83.674 1.00 81.19 76 LYS A C 1
ATOM 630 O O . LYS A 1 76 ? 60.500 7.452 -84.465 1.00 81.19 76 LYS A O 1
ATOM 635 N N . GLU A 1 77 ? 60.192 5.612 -83.227 1.00 81.62 77 GLU A N 1
ATOM 636 C CA . GLU A 1 77 ? 61.398 4.920 -83.702 1.00 81.62 77 GLU A CA 1
ATOM 637 C C . GLU A 1 77 ? 61.273 4.475 -85.167 1.00 81.62 77 GLU A C 1
ATOM 639 O O . GLU A 1 77 ? 62.212 4.648 -85.942 1.00 81.62 77 GLU A O 1
ATOM 644 N N . GLN A 1 78 ? 60.106 3.980 -85.590 1.00 79.12 78 GLN A N 1
ATOM 645 C CA . GLN A 1 78 ? 59.834 3.654 -86.996 1.00 79.12 78 GLN A CA 1
ATOM 646 C C . GLN A 1 78 ? 59.868 4.891 -87.906 1.00 79.12 78 GLN A C 1
ATOM 648 O O . GLN A 1 78 ? 60.404 4.817 -89.013 1.00 79.12 78 GLN A O 1
ATOM 653 N N . LEU A 1 79 ? 59.366 6.041 -87.438 1.00 73.12 79 LEU A N 1
ATOM 654 C CA . LEU A 1 79 ? 59.461 7.323 -88.152 1.00 73.12 79 LEU A CA 1
ATOM 655 C C . LEU A 1 79 ? 60.911 7.751 -88.395 1.00 73.12 79 LEU A C 1
ATOM 657 O O . LEU A 1 79 ? 61.198 8.293 -89.458 1.00 73.12 79 LEU A O 1
ATOM 661 N N . LYS A 1 80 ? 61.821 7.482 -87.447 1.00 76.19 80 LYS A N 1
ATOM 662 C CA . LYS A 1 80 ? 63.262 7.733 -87.627 1.00 76.19 80 LYS A CA 1
ATOM 663 C C . LYS A 1 80 ? 63.875 6.838 -88.714 1.00 76.19 80 LYS A C 1
ATOM 665 O O . LYS A 1 80 ? 64.791 7.275 -89.395 1.00 76.19 80 LYS A O 1
ATOM 670 N N . LYS A 1 81 ? 63.361 5.611 -88.889 1.00 72.56 81 LYS A N 1
ATOM 671 C CA . LYS A 1 81 ? 63.855 4.613 -89.860 1.00 72.56 81 LYS A CA 1
ATOM 672 C C . LYS A 1 81 ? 63.257 4.753 -91.271 1.00 72.56 81 LYS A C 1
ATOM 674 O O . LYS A 1 81 ? 63.913 4.401 -92.239 1.00 72.56 81 LYS A O 1
ATOM 679 N N . CYS A 1 82 ? 62.025 5.253 -91.410 1.00 61.62 82 CYS A N 1
ATOM 680 C CA . CYS A 1 82 ? 61.303 5.357 -92.694 1.00 61.62 82 CYS A CA 1
ATOM 681 C C . CYS A 1 82 ? 61.502 6.697 -93.436 1.00 61.62 82 CYS A C 1
ATOM 683 O O . CYS A 1 82 ? 60.703 7.030 -94.315 1.00 61.62 82 CYS A O 1
ATOM 685 N N . SER A 1 83 ? 62.530 7.480 -93.092 1.00 60.62 83 SER A N 1
ATOM 686 C CA . SER A 1 83 ? 62.794 8.818 -93.653 1.00 60.62 83 SER A CA 1
ATOM 687 C C . SER A 1 83 ? 63.010 8.837 -95.175 1.00 60.62 83 SER A C 1
ATOM 689 O O . SER A 1 83 ? 62.878 9.891 -95.788 1.00 60.62 83 SER A O 1
ATOM 691 N N . THR A 1 84 ? 63.266 7.679 -95.789 1.00 54.72 84 THR A N 1
ATOM 692 C CA . THR A 1 84 ? 63.584 7.508 -97.215 1.00 54.72 84 THR A CA 1
ATOM 693 C C . THR A 1 84 ? 62.421 6.986 -98.081 1.00 54.72 84 THR A C 1
ATOM 695 O O . THR A 1 84 ? 62.591 6.849 -99.289 1.00 54.72 84 THR A O 1
ATOM 698 N N . MET A 1 85 ? 61.223 6.717 -97.524 1.00 59.16 85 MET A N 1
ATOM 699 C CA . MET A 1 85 ? 60.059 6.179 -98.270 1.00 59.16 85 MET A CA 1
ATOM 700 C C . MET A 1 85 ? 58.770 7.028 -98.093 1.00 59.16 85 MET A C 1
ATOM 702 O O . MET A 1 85 ? 58.069 6.878 -97.085 1.00 59.16 85 MET A O 1
ATOM 706 N N . PRO A 1 86 ? 58.370 7.863 -99.077 1.00 65.62 86 PRO A N 1
ATOM 707 C CA . PRO A 1 86 ? 57.311 8.876 -98.920 1.00 65.62 86 PRO A CA 1
ATOM 708 C C . PRO A 1 86 ? 55.909 8.342 -98.572 1.00 65.62 86 PRO A C 1
ATOM 710 O O . PRO A 1 86 ? 55.213 8.921 -97.734 1.00 65.62 86 PRO A O 1
ATOM 713 N N . ALA A 1 87 ? 55.480 7.232 -99.183 1.00 67.94 87 ALA A N 1
ATOM 714 C CA . ALA A 1 87 ? 54.140 6.670 -98.974 1.00 67.94 87 ALA A CA 1
ATOM 715 C C . ALA A 1 87 ? 53.975 6.043 -97.576 1.00 67.94 87 ALA A C 1
ATOM 717 O O . ALA A 1 87 ? 52.993 6.310 -96.879 1.00 67.94 87 ALA A O 1
ATOM 718 N N . LYS A 1 88 ? 54.978 5.276 -97.122 1.00 68.62 88 LYS A N 1
ATOM 719 C CA . LYS A 1 88 ? 55.019 4.710 -95.762 1.00 68.62 88 LYS A CA 1
ATOM 720 C C . LYS A 1 88 ? 55.101 5.818 -94.708 1.00 68.62 88 LYS A C 1
ATOM 722 O O . LYS A 1 88 ? 54.391 5.762 -93.708 1.00 68.62 88 LYS A O 1
ATOM 727 N N . LEU A 1 89 ? 55.880 6.870 -94.965 1.00 72.12 89 LEU A N 1
ATOM 728 C CA . LEU A 1 89 ? 56.021 8.012 -94.061 1.00 72.12 89 LEU A CA 1
ATOM 729 C C . LEU A 1 89 ? 54.693 8.754 -93.818 1.00 72.12 89 LEU A C 1
ATOM 731 O O . LEU A 1 89 ? 54.408 9.134 -92.682 1.00 72.12 89 LEU A O 1
ATOM 735 N N . ARG A 1 90 ? 53.856 8.945 -94.851 1.00 73.50 90 ARG A N 1
ATOM 736 C CA . ARG A 1 90 ? 52.528 9.576 -94.698 1.00 73.50 90 ARG A CA 1
ATOM 737 C C . ARG A 1 90 ? 51.592 8.749 -93.812 1.00 73.50 90 ARG A C 1
ATOM 739 O O . ARG A 1 90 ? 50.950 9.315 -92.929 1.00 73.50 90 ARG A O 1
ATOM 746 N N . LYS A 1 91 ? 51.559 7.425 -94.000 1.00 77.31 91 LYS A N 1
ATOM 747 C CA . LYS A 1 91 ? 50.732 6.506 -93.199 1.00 77.31 91 LYS A CA 1
ATOM 748 C C . LYS A 1 91 ? 51.134 6.526 -91.720 1.00 77.31 91 LYS A C 1
ATOM 750 O O . LYS A 1 91 ? 50.298 6.789 -90.862 1.00 77.31 91 LYS A O 1
ATOM 755 N N . VAL A 1 92 ? 52.430 6.385 -91.436 1.00 76.44 92 VAL A N 1
ATOM 756 C CA . VAL A 1 92 ? 52.964 6.388 -90.062 1.00 76.44 92 VAL A CA 1
ATOM 757 C C . VAL A 1 92 ? 52.767 7.753 -89.374 1.00 76.44 92 VAL A C 1
ATOM 759 O O . VAL A 1 92 ? 52.513 7.818 -88.171 1.00 76.44 92 VAL A O 1
ATOM 762 N N . LYS A 1 93 ? 52.824 8.873 -90.114 1.00 76.12 93 LYS A N 1
ATOM 763 C CA . LYS A 1 93 ? 52.501 10.210 -89.575 1.00 76.12 93 LYS A CA 1
ATOM 764 C C . LYS A 1 93 ? 51.027 10.350 -89.175 1.00 76.12 93 LYS A C 1
ATOM 766 O O . LYS A 1 93 ? 50.761 10.955 -88.137 1.00 76.12 93 LYS A O 1
ATOM 771 N N . LYS A 1 94 ? 50.097 9.801 -89.966 1.00 81.50 94 LYS A N 1
ATOM 772 C CA . LYS A 1 94 ? 48.658 9.792 -89.653 1.00 81.50 94 LYS A CA 1
ATOM 773 C C . LYS A 1 94 ? 48.381 8.967 -88.391 1.00 81.50 94 LYS A C 1
ATOM 775 O O . LYS A 1 94 ? 47.818 9.501 -87.442 1.00 81.50 94 LYS A O 1
ATOM 780 N N . GLU A 1 95 ? 48.912 7.746 -88.331 1.00 79.62 95 GLU A N 1
ATOM 781 C CA . GLU A 1 95 ? 48.795 6.858 -87.163 1.00 79.62 95 GLU A CA 1
ATOM 782 C C . GLU A 1 95 ? 49.393 7.489 -85.888 1.00 79.62 95 GLU A C 1
ATOM 784 O O . GLU A 1 95 ? 48.811 7.406 -84.809 1.00 79.62 95 GLU A O 1
ATOM 789 N N . ASN A 1 96 ? 50.528 8.193 -85.990 1.00 79.00 96 ASN A N 1
ATOM 790 C CA . ASN A 1 96 ? 51.128 8.904 -84.853 1.00 79.00 96 ASN A CA 1
ATOM 791 C C . ASN A 1 96 ? 50.292 10.116 -84.392 1.00 79.00 96 ASN A C 1
ATOM 793 O O . ASN A 1 96 ? 50.299 10.451 -83.208 1.00 79.00 96 ASN A O 1
ATOM 797 N N . LYS A 1 97 ? 49.582 10.799 -85.301 1.00 82.50 97 LYS A N 1
ATOM 798 C CA . LYS A 1 97 ? 48.677 11.903 -84.942 1.00 82.50 97 LYS A CA 1
ATOM 799 C C . LYS A 1 97 ? 47.453 11.375 -84.190 1.00 82.50 97 LYS A C 1
ATOM 801 O O . LYS A 1 97 ? 47.190 11.847 -83.087 1.00 82.50 97 LYS A O 1
ATOM 806 N N . GLU A 1 98 ? 46.796 10.352 -84.734 1.00 84.62 98 GLU A N 1
ATOM 807 C CA . GLU A 1 98 ? 45.647 9.676 -84.108 1.00 84.62 98 GLU A CA 1
ATOM 808 C C . GLU A 1 98 ? 46.010 9.136 -82.715 1.00 84.62 98 GLU A C 1
ATOM 810 O O . GLU A 1 98 ? 45.275 9.312 -81.743 1.00 84.62 98 GLU A O 1
ATOM 815 N N . LEU A 1 99 ? 47.207 8.559 -82.574 1.00 83.25 99 LEU A N 1
ATOM 816 C CA . LEU A 1 99 ? 47.693 8.047 -81.296 1.00 83.25 99 LEU A CA 1
ATOM 817 C C . LEU A 1 99 ? 47.970 9.152 -80.261 1.00 83.25 99 LEU A C 1
ATOM 819 O O . LEU A 1 99 ? 47.687 8.979 -79.075 1.00 83.25 99 LEU A O 1
ATOM 823 N N . LYS A 1 100 ? 48.497 10.308 -80.684 1.00 81.56 100 LYS A N 1
ATOM 824 C CA . LYS A 1 100 ? 48.682 11.471 -79.797 1.00 81.56 100 LYS A CA 1
ATOM 825 C C . LYS A 1 100 ? 47.349 12.030 -79.303 1.00 81.56 100 LYS A C 1
ATOM 827 O O . LYS A 1 100 ? 47.253 12.383 -78.127 1.00 81.56 100 LYS A O 1
ATOM 832 N N . GLU A 1 101 ? 46.346 12.096 -80.175 1.00 87.06 101 GLU A N 1
ATOM 833 C CA . GLU A 1 101 ? 44.986 12.511 -79.818 1.00 87.06 101 GLU A CA 1
ATOM 834 C C . GLU A 1 101 ? 44.375 11.531 -78.806 1.00 87.06 101 GLU A C 1
ATOM 836 O O . GLU A 1 101 ? 43.931 11.960 -77.741 1.00 87.06 101 GLU A O 1
ATOM 841 N N . LYS A 1 102 ? 44.492 10.215 -79.046 1.00 86.94 102 LYS A N 1
ATOM 842 C CA . LYS A 1 102 ? 44.037 9.173 -78.109 1.00 86.94 102 LYS A CA 1
ATOM 843 C C . LYS A 1 102 ? 44.703 9.279 -76.731 1.00 86.94 102 LYS A C 1
ATOM 845 O O . LYS A 1 102 ? 44.015 9.253 -75.714 1.00 86.94 102 LYS A O 1
ATOM 850 N N . ILE A 1 103 ? 46.027 9.457 -76.675 1.00 83.88 103 ILE A N 1
ATOM 851 C CA . ILE A 1 103 ? 46.768 9.647 -75.413 1.00 83.88 103 ILE A CA 1
ATOM 852 C C . ILE A 1 103 ? 46.320 10.924 -74.686 1.00 83.88 103 ILE A C 1
ATOM 854 O O . ILE A 1 103 ? 46.240 10.929 -73.457 1.00 83.88 103 ILE A O 1
ATOM 858 N N . SER A 1 104 ? 46.047 12.013 -75.413 1.00 87.44 104 SER A N 1
ATOM 859 C CA . SER A 1 104 ? 45.545 13.259 -74.819 1.00 87.44 104 SER A CA 1
ATOM 860 C C . SER A 1 104 ? 44.167 13.057 -74.186 1.00 87.44 104 SER A C 1
ATOM 862 O O . SER A 1 104 ? 43.965 13.434 -73.031 1.00 87.44 104 SER A O 1
ATOM 864 N N . SER A 1 105 ? 43.257 12.388 -74.897 1.00 88.56 105 SER A N 1
ATOM 865 C CA . SER A 1 105 ? 41.926 12.047 -74.392 1.00 88.56 105 SER A CA 1
ATOM 866 C C . SER A 1 105 ? 41.995 11.140 -73.162 1.00 88.56 105 SER A C 1
ATOM 868 O O . SER A 1 105 ? 41.397 11.465 -72.140 1.00 88.56 105 SER A O 1
ATOM 870 N N . LEU A 1 106 ? 42.801 10.070 -73.199 1.00 85.38 106 LEU A N 1
ATOM 871 C CA . LEU A 1 106 ? 42.990 9.168 -72.054 1.00 85.38 106 LEU A CA 1
ATOM 872 C C . LEU A 1 106 ? 43.550 9.893 -70.822 1.00 85.38 106 LEU A C 1
ATOM 874 O O . LEU A 1 106 ? 43.103 9.637 -69.707 1.00 85.38 106 LEU A O 1
ATOM 878 N N . LYS A 1 107 ? 44.484 10.839 -70.997 1.00 86.94 107 LYS A N 1
ATOM 879 C CA . LYS A 1 107 ? 44.986 11.666 -69.885 1.00 86.94 107 LYS A CA 1
ATOM 880 C C . LYS A 1 107 ? 43.887 12.520 -69.253 1.00 86.94 107 LYS A C 1
ATOM 882 O O . LYS A 1 107 ? 43.836 12.600 -68.029 1.00 86.94 107 LYS A O 1
ATOM 887 N N . LYS A 1 108 ? 43.027 13.145 -70.067 1.00 90.31 108 LYS A N 1
ATOM 888 C CA . LYS A 1 108 ? 41.901 13.957 -69.574 1.00 90.31 108 LYS A CA 1
ATOM 889 C C . LYS A 1 108 ? 40.906 13.102 -68.789 1.00 90.31 108 LYS A C 1
ATOM 891 O O . LYS A 1 108 ? 40.527 13.487 -67.689 1.00 90.31 108 LYS A O 1
ATOM 896 N N . ILE A 1 109 ? 40.544 11.933 -69.323 1.00 88.06 109 ILE A N 1
ATOM 897 C CA . ILE A 1 109 ? 39.642 10.985 -68.652 1.00 88.06 109 ILE A CA 1
ATOM 898 C C . ILE A 1 109 ? 40.255 10.526 -67.323 1.00 88.06 109 ILE A C 1
ATOM 900 O O . ILE A 1 109 ? 39.603 10.632 -66.291 1.00 88.06 109 ILE A O 1
ATOM 904 N N . ASN A 1 110 ? 41.528 10.113 -67.313 1.00 85.38 110 ASN A N 1
ATOM 905 C CA . ASN A 1 110 ? 42.200 9.667 -66.089 1.00 85.38 110 ASN A CA 1
ATOM 906 C C . ASN A 1 110 ? 42.271 10.771 -65.019 1.00 85.38 110 ASN A C 1
ATOM 908 O O . ASN A 1 110 ? 42.069 10.511 -63.838 1.00 85.38 110 ASN A O 1
ATOM 912 N N . GLN A 1 111 ? 42.516 12.022 -65.425 1.00 90.38 111 GLN A N 1
ATOM 913 C CA . GLN A 1 111 ? 42.496 13.161 -64.506 1.00 90.38 111 GLN A CA 1
ATOM 914 C C . GLN A 1 111 ? 41.089 13.431 -63.947 1.00 90.38 111 GLN A C 1
ATOM 916 O O . GLN A 1 111 ? 40.968 13.805 -62.784 1.00 90.38 111 GLN A O 1
ATOM 921 N N . SER A 1 112 ? 40.038 13.253 -64.753 1.00 90.38 112 SER A N 1
ATOM 922 C CA . SER A 1 112 ? 38.647 13.387 -64.299 1.00 90.38 112 SER A CA 1
ATOM 923 C C . SER A 1 112 ? 38.291 12.314 -63.270 1.00 90.38 112 SER A C 1
ATOM 925 O O . SER A 1 112 ? 37.824 12.649 -62.185 1.00 90.38 112 SER A O 1
ATOM 927 N N . VAL A 1 113 ? 38.603 11.049 -63.574 1.00 88.44 113 VAL A N 1
ATOM 928 C CA . VAL A 1 113 ? 38.386 9.904 -62.673 1.00 88.44 113 VAL A CA 1
ATOM 929 C C . VAL A 1 113 ? 39.137 10.091 -61.354 1.00 88.44 113 VAL A C 1
ATOM 931 O O . VAL A 1 113 ? 38.604 9.783 -60.293 1.00 88.44 113 VAL A O 1
ATOM 934 N N . GLU A 1 114 ? 40.355 10.640 -61.388 1.00 87.81 114 GLU A N 1
ATOM 935 C CA . GLU A 1 114 ? 41.121 10.890 -60.164 1.00 87.81 114 GLU A CA 1
ATOM 936 C C . GLU A 1 114 ? 40.493 11.964 -59.272 1.00 87.81 114 GLU A C 1
ATOM 938 O O . GLU A 1 114 ? 40.455 11.808 -58.051 1.00 87.81 114 GLU A O 1
ATOM 943 N N . LYS A 1 115 ? 39.971 13.043 -59.867 1.00 91.25 115 LYS A N 1
ATOM 944 C CA . LYS A 1 115 ? 39.259 14.084 -59.114 1.00 91.25 115 LYS A CA 1
ATOM 945 C C . LYS A 1 115 ? 38.010 13.522 -58.442 1.00 91.25 115 LYS A C 1
ATOM 947 O O . LYS A 1 115 ? 37.792 13.774 -57.262 1.00 91.25 115 LYS A O 1
ATOM 952 N N . GLU A 1 116 ? 37.229 12.740 -59.179 1.00 91.25 116 GLU A N 1
ATOM 953 C CA . GLU A 1 116 ? 36.003 12.119 -58.678 1.00 91.25 116 GLU A CA 1
ATOM 954 C C . GLU A 1 116 ? 36.297 11.104 -57.568 1.00 91.25 116 GLU A C 1
ATOM 956 O O . GLU A 1 116 ? 35.709 11.166 -56.490 1.00 91.25 116 GLU A O 1
ATOM 961 N N . LYS A 1 117 ? 37.314 10.253 -57.752 1.00 88.50 117 LYS A N 1
ATOM 962 C CA . LYS A 1 117 ? 37.789 9.338 -56.709 1.00 88.50 117 LYS A CA 1
ATOM 963 C C . LYS A 1 117 ? 38.249 10.078 -55.448 1.00 88.50 117 LYS A C 1
ATOM 965 O O . LYS A 1 117 ? 37.933 9.642 -54.339 1.00 88.50 117 LYS A O 1
ATOM 970 N N . SER A 1 118 ? 39.002 11.171 -55.596 1.00 88.81 118 SER A N 1
ATOM 971 C CA . SER A 1 118 ? 39.446 11.996 -54.464 1.00 88.81 118 SER A CA 1
ATOM 972 C C . SER A 1 118 ? 38.260 12.601 -53.711 1.00 88.81 118 SER A C 1
ATOM 974 O O . SER A 1 118 ? 38.251 12.588 -52.482 1.00 88.81 118 SER A O 1
ATOM 976 N N . PHE A 1 119 ? 37.255 13.094 -54.437 1.00 92.44 119 PHE A N 1
ATOM 977 C CA . PHE A 1 119 ? 36.033 13.649 -53.860 1.00 92.44 119 PHE A CA 1
ATOM 978 C C . PHE A 1 119 ? 35.244 12.595 -53.069 1.00 92.44 119 PHE A C 1
ATOM 980 O O . PHE A 1 119 ? 34.935 12.809 -51.897 1.00 92.44 119 PHE A O 1
ATOM 987 N N . LEU A 1 120 ? 34.994 11.418 -53.655 1.00 89.81 120 LEU A N 1
ATOM 988 C CA . LEU A 1 120 ? 34.295 10.334 -52.955 1.00 89.81 120 LEU A CA 1
ATOM 989 C C . LEU A 1 120 ? 35.082 9.826 -51.742 1.00 89.81 120 LEU A C 1
ATOM 991 O O . LEU A 1 120 ? 34.485 9.519 -50.714 1.00 89.81 120 LEU A O 1
ATOM 995 N N . SER A 1 121 ? 36.416 9.793 -51.821 1.00 87.56 121 SER A N 1
ATOM 996 C CA . SER A 1 121 ? 37.267 9.405 -50.688 1.00 87.56 121 SER A CA 1
ATOM 997 C C . SER A 1 121 ? 37.137 10.381 -49.513 1.00 87.56 121 SER A C 1
ATOM 999 O O . SER A 1 121 ? 37.038 9.934 -48.373 1.00 87.56 121 SER A O 1
ATOM 1001 N N . GLN A 1 122 ? 37.074 11.693 -49.777 1.00 92.00 122 GLN A N 1
ATOM 1002 C CA . GLN A 1 122 ? 36.821 12.716 -48.750 1.00 92.00 122 GLN A CA 1
ATOM 1003 C C . GLN A 1 122 ? 35.409 12.609 -48.160 1.00 92.00 122 GLN A C 1
ATOM 1005 O O . GLN A 1 122 ? 35.227 12.701 -46.944 1.00 92.00 122 GLN A O 1
ATOM 1010 N N . LYS A 1 123 ? 34.398 12.360 -49.001 1.00 92.62 123 LYS A N 1
ATOM 1011 C CA . LYS A 1 123 ? 33.031 12.115 -48.523 1.00 92.62 123 LYS A CA 1
ATOM 1012 C C . LYS A 1 123 ? 32.976 10.876 -47.620 1.00 92.62 123 LYS A C 1
ATOM 1014 O O . LYS A 1 123 ? 32.325 10.892 -46.580 1.00 92.62 123 LYS A O 1
ATOM 1019 N N . LEU A 1 124 ? 33.714 9.820 -47.970 1.00 89.94 124 LEU A N 1
ATOM 1020 C CA . LEU A 1 124 ? 33.788 8.589 -47.185 1.00 89.94 124 LEU A CA 1
ATOM 1021 C C . LEU A 1 124 ? 34.423 8.798 -45.803 1.00 89.94 124 LEU A C 1
ATOM 1023 O O . LEU A 1 124 ? 33.988 8.173 -44.835 1.00 89.94 124 LEU A O 1
ATOM 1027 N N . THR A 1 125 ? 35.461 9.635 -45.704 1.00 90.12 125 THR A N 1
ATOM 1028 C CA . THR A 1 125 ? 36.098 9.946 -44.416 1.00 90.12 125 THR A CA 1
ATOM 1029 C C . THR A 1 125 ? 35.156 10.730 -43.513 1.00 90.12 125 THR A C 1
ATOM 1031 O O . THR A 1 125 ? 34.969 10.327 -42.369 1.00 90.12 125 THR A O 1
ATOM 1034 N N . SER A 1 126 ? 34.482 11.750 -44.051 1.00 91.62 126 SER A N 1
ATOM 1035 C CA . SER A 1 126 ? 33.489 12.538 -43.308 1.00 91.62 126 SER A CA 1
ATOM 1036 C C . SER A 1 126 ? 32.326 11.669 -42.808 1.00 91.62 126 SER A C 1
ATOM 1038 O O . SER A 1 126 ? 32.034 11.667 -41.615 1.00 91.62 126 SER A O 1
ATOM 1040 N N . LEU A 1 127 ? 31.749 10.817 -43.665 1.00 91.31 127 LEU A N 1
ATOM 1041 C CA . LEU A 1 127 ? 30.688 9.884 -43.256 1.00 91.31 127 LEU A CA 1
ATOM 1042 C C . LEU A 1 127 ? 31.151 8.869 -42.202 1.00 91.31 127 LEU A C 1
ATOM 1044 O O . LEU A 1 127 ? 30.365 8.424 -41.367 1.00 91.31 127 LEU A O 1
ATOM 1048 N N . LYS A 1 128 ? 32.422 8.450 -42.238 1.00 89.31 128 LYS A N 1
ATOM 1049 C CA . LYS A 1 128 ? 32.978 7.543 -41.226 1.00 89.31 128 LYS A CA 1
ATOM 1050 C C . LYS A 1 128 ? 33.068 8.233 -39.862 1.00 89.31 128 LYS A C 1
ATOM 1052 O O . LYS A 1 128 ? 32.777 7.589 -38.854 1.00 89.31 128 LYS A O 1
ATOM 1057 N N . GLU A 1 129 ? 33.472 9.498 -39.834 1.00 92.06 129 GLU A N 1
ATOM 1058 C CA . GLU A 1 129 ? 33.546 10.306 -38.613 1.00 92.06 129 GLU A CA 1
ATOM 1059 C C . GLU A 1 129 ? 32.152 10.535 -38.019 1.00 92.06 129 GLU A C 1
ATOM 1061 O O . GLU A 1 129 ? 31.939 10.201 -36.853 1.00 92.06 129 GLU A O 1
ATOM 1066 N N . GLU A 1 130 ? 31.185 10.972 -38.833 1.00 92.19 130 GLU A N 1
ATOM 1067 C CA . GLU A 1 130 ? 29.783 11.143 -38.415 1.00 92.19 130 GLU A CA 1
ATOM 1068 C C . GLU A 1 130 ? 29.188 9.847 -37.859 1.00 92.19 130 GLU A C 1
ATOM 1070 O O . GLU A 1 130 ? 28.583 9.840 -36.787 1.00 92.19 130 GLU A O 1
ATOM 1075 N N . LYS A 1 131 ? 29.418 8.716 -38.539 1.00 88.75 131 LYS A N 1
ATOM 1076 C CA . LYS A 1 131 ? 28.941 7.413 -38.066 1.00 88.75 131 LYS A CA 1
ATOM 1077 C C . LYS A 1 131 ? 29.542 7.038 -36.710 1.00 88.75 131 LYS A C 1
ATOM 1079 O O . LYS A 1 131 ? 28.827 6.569 -35.833 1.00 88.75 131 LYS A O 1
ATOM 1084 N N . THR A 1 132 ? 30.845 7.255 -36.537 1.00 91.12 132 THR A N 1
ATOM 1085 C CA . THR A 1 132 ? 31.538 6.942 -35.277 1.00 91.12 132 THR A CA 1
ATOM 1086 C C . THR A 1 132 ? 30.999 7.800 -34.130 1.00 91.12 132 THR A C 1
ATOM 1088 O O . THR A 1 132 ? 30.874 7.322 -33.005 1.00 91.12 132 THR A O 1
ATOM 1091 N N . GLN A 1 133 ? 30.668 9.064 -34.404 1.00 92.50 133 GLN A N 1
ATOM 1092 C CA . GLN A 1 133 ? 30.063 9.959 -33.422 1.00 92.50 133 GLN A CA 1
ATOM 1093 C C . GLN A 1 133 ? 28.661 9.483 -33.012 1.00 92.50 133 GLN A C 1
ATOM 1095 O O . GLN A 1 133 ? 28.380 9.384 -31.819 1.00 92.50 133 GLN A O 1
ATOM 1100 N N . LEU A 1 134 ? 27.814 9.109 -33.975 1.00 91.31 134 LEU A N 1
ATOM 1101 C CA . LEU A 1 134 ? 26.474 8.583 -33.692 1.00 91.31 134 LEU A CA 1
ATOM 1102 C C . LEU A 1 134 ? 26.501 7.248 -32.942 1.00 91.31 134 LEU A C 1
ATOM 1104 O O . LEU A 1 134 ? 25.667 7.029 -32.072 1.00 91.31 134 LEU A O 1
ATOM 1108 N N . GLU A 1 135 ? 27.454 6.361 -33.244 1.00 90.56 135 GLU A N 1
ATOM 1109 C CA . GLU A 1 135 ? 27.633 5.100 -32.508 1.00 90.56 135 GLU A CA 1
ATOM 1110 C C . GLU A 1 135 ? 27.947 5.351 -31.023 1.00 90.56 135 GLU A C 1
ATOM 1112 O O . GLU A 1 135 ? 27.355 4.705 -30.162 1.00 90.56 135 GLU A O 1
ATOM 1117 N N . LYS A 1 136 ? 28.793 6.343 -30.709 1.00 93.19 136 LYS A N 1
ATOM 1118 C CA . LYS A 1 136 ? 29.067 6.747 -29.318 1.00 93.19 136 LYS A CA 1
ATOM 1119 C C . LYS A 1 136 ? 27.850 7.361 -28.631 1.00 93.19 136 LYS A C 1
ATOM 1121 O O . LYS A 1 136 ? 27.612 7.116 -27.451 1.00 93.19 136 LYS A O 1
ATOM 1126 N N . GLU A 1 137 ? 27.093 8.189 -29.347 1.00 92.56 137 GLU A N 1
ATOM 1127 C CA . GLU A 1 137 ? 25.861 8.776 -28.814 1.00 92.56 137 GLU A CA 1
ATOM 1128 C C . GLU A 1 137 ? 24.806 7.707 -28.520 1.00 92.56 137 GLU A C 1
ATOM 1130 O O . GLU A 1 137 ? 24.132 7.790 -27.493 1.00 92.56 137 GLU A O 1
ATOM 1135 N N . LEU A 1 138 ? 24.707 6.688 -29.379 1.00 90.19 138 LEU A N 1
ATOM 1136 C CA . LEU A 1 138 ? 23.822 5.543 -29.194 1.00 90.19 138 LEU A CA 1
ATOM 1137 C C . LEU A 1 138 ? 24.204 4.737 -27.947 1.00 90.19 138 LEU A C 1
ATOM 1139 O O . LEU A 1 138 ? 23.353 4.510 -27.091 1.00 90.19 138 LEU A O 1
ATOM 1143 N N . GLU A 1 139 ? 25.482 4.386 -27.796 1.00 92.38 139 GLU A N 1
ATOM 1144 C CA . GLU A 1 139 ? 25.990 3.663 -26.622 1.00 92.38 139 GLU A CA 1
ATOM 1145 C C . GLU A 1 139 ? 25.681 4.425 -25.320 1.00 92.38 139 GLU A C 1
ATOM 1147 O O . GLU A 1 139 ? 25.098 3.876 -24.383 1.00 92.38 139 GLU A O 1
ATOM 1152 N N . GLY A 1 140 ? 25.940 5.738 -25.295 1.00 91.38 140 GLY A N 1
ATOM 1153 C CA . GLY A 1 140 ? 25.611 6.580 -24.142 1.00 91.38 140 GLY A CA 1
ATOM 1154 C C . GLY A 1 140 ? 24.104 6.699 -23.859 1.00 91.38 140 GLY A C 1
ATOM 1155 O O . GLY A 1 140 ? 23.704 6.899 -22.708 1.00 91.38 140 GLY A O 1
ATOM 1156 N N . MET A 1 141 ? 23.238 6.591 -24.873 1.00 91.06 141 MET A N 1
ATOM 1157 C CA . MET A 1 141 ? 21.783 6.545 -24.673 1.00 91.06 141 MET A CA 1
ATOM 1158 C C . MET A 1 141 ? 21.312 5.188 -24.150 1.00 91.06 141 MET A C 1
ATOM 1160 O O . MET A 1 141 ? 20.456 5.158 -23.263 1.00 91.06 141 MET A O 1
ATOM 1164 N N . GLU A 1 142 ? 21.870 4.086 -24.645 1.00 91.25 142 GLU A N 1
ATOM 1165 C CA . GLU A 1 142 ? 21.568 2.734 -24.169 1.00 91.25 142 GLU A CA 1
ATOM 1166 C C . GLU A 1 142 ? 21.949 2.559 -22.695 1.00 91.25 142 GLU A C 1
ATOM 1168 O O . GLU A 1 142 ? 21.157 2.032 -21.908 1.00 91.25 142 GLU A O 1
ATOM 1173 N N . GLU A 1 143 ? 23.105 3.086 -22.284 1.00 94.25 143 GLU A N 1
ATOM 1174 C CA . GLU A 1 143 ? 23.518 3.117 -20.879 1.00 94.25 143 GLU A CA 1
ATOM 1175 C C . GLU A 1 143 ? 22.524 3.893 -20.008 1.00 94.25 143 GLU A C 1
ATOM 1177 O O . GLU A 1 143 ? 22.053 3.374 -18.989 1.00 94.25 143 GLU A O 1
ATOM 1182 N N . LYS A 1 144 ? 22.139 5.107 -20.427 1.00 93.19 144 LYS A N 1
ATOM 1183 C CA . LYS A 1 144 ? 21.127 5.914 -19.724 1.00 93.19 144 LYS A CA 1
ATOM 1184 C C . LYS A 1 144 ? 19.797 5.179 -19.620 1.00 93.19 144 LYS A C 1
ATOM 1186 O O . LYS A 1 144 ? 19.182 5.178 -18.555 1.00 93.19 144 LYS A O 1
ATOM 1191 N N . LEU A 1 145 ? 19.362 4.522 -20.695 1.00 92.50 145 LEU A N 1
ATOM 1192 C CA . LEU A 1 145 ? 18.132 3.738 -20.706 1.00 92.50 145 LEU A CA 1
ATOM 1193 C C . LEU A 1 145 ? 18.211 2.562 -19.723 1.00 92.50 145 LEU A C 1
ATOM 1195 O O . LEU A 1 145 ? 17.244 2.282 -19.014 1.00 92.50 145 LEU A O 1
ATOM 1199 N N . ASN A 1 146 ? 19.354 1.878 -19.665 1.00 93.06 146 ASN A N 1
ATOM 1200 C CA . ASN A 1 146 ? 19.578 0.755 -18.763 1.00 93.06 146 ASN A CA 1
ATOM 1201 C C . ASN A 1 146 ? 19.544 1.199 -17.295 1.00 93.06 146 ASN A C 1
ATOM 1203 O O . ASN A 1 146 ? 18.824 0.605 -16.491 1.00 93.06 146 ASN A O 1
ATOM 1207 N N . VAL A 1 147 ? 20.256 2.279 -16.955 1.00 94.88 147 VAL A N 1
ATOM 1208 C CA . VAL A 1 147 ? 20.220 2.879 -15.611 1.00 94.88 147 VAL A CA 1
ATOM 1209 C C . VAL A 1 147 ? 18.792 3.277 -15.250 1.00 94.88 147 VAL A C 1
ATOM 1211 O O . VAL A 1 147 ? 18.286 2.854 -14.215 1.00 94.88 147 VAL A O 1
ATOM 1214 N N . LEU A 1 148 ? 18.101 3.995 -16.136 1.00 93.50 148 LEU A N 1
ATOM 1215 C CA . LEU A 1 148 ? 16.730 4.440 -15.906 1.00 93.50 148 LEU A CA 1
ATOM 1216 C C . LEU A 1 148 ? 15.761 3.267 -15.687 1.00 93.50 148 LEU A C 1
ATOM 1218 O O . LEU A 1 148 ? 14.954 3.295 -14.761 1.00 93.50 148 LEU A O 1
ATOM 1222 N N . ASN A 1 149 ? 15.853 2.205 -16.495 1.00 92.56 149 ASN A N 1
ATOM 1223 C CA . ASN A 1 149 ? 15.032 1.002 -16.326 1.00 92.56 149 ASN A CA 1
ATOM 1224 C C . ASN A 1 149 ? 15.314 0.294 -14.990 1.00 92.56 149 ASN A C 1
ATOM 1226 O O . ASN A 1 149 ? 14.375 -0.175 -14.341 1.00 92.56 149 ASN A O 1
ATOM 1230 N N . LYS A 1 150 ? 16.583 0.227 -14.561 1.00 95.50 150 LYS A N 1
ATOM 1231 C CA . LYS A 1 150 ? 16.960 -0.330 -13.253 1.00 95.50 150 LYS A CA 1
ATOM 1232 C C . LYS A 1 150 ? 16.371 0.495 -12.111 1.00 95.50 150 LYS A C 1
ATOM 1234 O O . LYS A 1 150 ? 15.717 -0.084 -11.248 1.00 95.50 150 LYS A O 1
ATOM 1239 N N . THR A 1 151 ? 16.507 1.821 -12.153 1.00 93.81 151 THR A N 1
ATOM 1240 C CA . THR A 1 151 ? 15.928 2.733 -11.152 1.00 93.81 151 THR A CA 1
ATOM 1241 C C . THR A 1 151 ? 14.410 2.592 -11.075 1.00 93.81 151 THR A C 1
ATOM 1243 O O . THR A 1 151 ? 13.858 2.413 -9.994 1.00 93.81 151 THR A O 1
ATOM 1246 N N . MET A 1 152 ? 13.722 2.566 -12.222 1.00 95.12 152 MET A N 1
ATOM 1247 C CA . MET A 1 152 ? 12.273 2.343 -12.262 1.00 95.12 152 MET A CA 1
ATOM 1248 C C . MET A 1 152 ? 11.861 0.988 -11.675 1.00 95.12 152 MET A C 1
ATOM 1250 O O . MET A 1 152 ? 10.787 0.876 -11.089 1.00 95.12 152 MET A O 1
ATOM 1254 N N . THR A 1 153 ? 12.677 -0.052 -11.855 1.00 94.50 153 THR A N 1
ATOM 1255 C CA . THR A 1 153 ? 12.398 -1.387 -11.307 1.00 94.50 153 THR A CA 1
ATOM 1256 C C . THR A 1 153 ? 12.592 -1.407 -9.792 1.00 94.50 153 THR A C 1
ATOM 1258 O O . THR A 1 153 ? 11.729 -1.916 -9.085 1.00 94.50 153 THR A O 1
ATOM 1261 N N . ALA A 1 154 ? 13.667 -0.793 -9.289 1.00 94.50 154 ALA A N 1
ATOM 1262 C CA . ALA A 1 154 ? 13.910 -0.656 -7.854 1.00 94.50 154 ALA A CA 1
ATOM 1263 C C . ALA A 1 154 ? 12.774 0.113 -7.158 1.00 94.50 154 ALA A C 1
ATOM 1265 O O . ALA A 1 154 ? 12.173 -0.409 -6.223 1.00 94.50 154 ALA A O 1
ATOM 1266 N N . LEU A 1 155 ? 12.390 1.279 -7.691 1.00 93.88 155 LEU A N 1
ATOM 1267 C CA . LEU A 1 155 ? 11.277 2.075 -7.160 1.00 93.88 155 LEU A CA 1
ATOM 1268 C C . LEU A 1 155 ? 9.938 1.326 -7.191 1.00 93.88 155 LEU A C 1
ATOM 1270 O O . LEU A 1 155 ? 9.124 1.477 -6.284 1.00 93.88 155 LEU A O 1
ATOM 1274 N N . ARG A 1 156 ? 9.682 0.499 -8.215 1.00 94.62 156 ARG A N 1
ATOM 1275 C CA . ARG A 1 156 ? 8.476 -0.348 -8.254 1.00 94.62 156 ARG A CA 1
ATOM 1276 C C . ARG A 1 156 ? 8.459 -1.379 -7.132 1.00 94.62 156 ARG A C 1
ATOM 1278 O O . ARG A 1 156 ? 7.406 -1.557 -6.532 1.00 94.62 156 ARG A O 1
ATOM 1285 N N . ASN A 1 157 ? 9.593 -2.017 -6.855 1.00 93.81 157 ASN A N 1
ATOM 1286 C CA . ASN A 1 157 ? 9.701 -2.998 -5.777 1.00 93.81 157 ASN A CA 1
ATOM 1287 C C . ASN A 1 157 ? 9.511 -2.325 -4.409 1.00 93.81 157 ASN A C 1
ATOM 1289 O O . ASN A 1 157 ? 8.688 -2.779 -3.622 1.00 93.81 157 ASN A O 1
ATOM 1293 N N . GLU A 1 158 ? 10.179 -1.190 -4.168 1.00 94.00 158 GLU A N 1
ATOM 1294 C CA . GLU A 1 158 ? 9.996 -0.411 -2.933 1.00 94.00 158 GLU A CA 1
ATOM 1295 C C . GLU A 1 158 ? 8.538 0.018 -2.738 1.00 94.00 158 GLU A C 1
ATOM 1297 O O . GLU A 1 158 ? 7.989 -0.072 -1.639 1.00 94.00 158 GLU A O 1
ATOM 1302 N N . LYS A 1 159 ? 7.879 0.452 -3.816 1.00 92.88 159 LYS A N 1
ATOM 1303 C CA . LYS A 1 159 ? 6.461 0.807 -3.791 1.00 92.88 159 LYS A CA 1
ATOM 1304 C C . LYS A 1 159 ? 5.565 -0.399 -3.501 1.00 92.88 159 LYS A C 1
ATOM 1306 O O . LYS A 1 159 ? 4.566 -0.259 -2.801 1.00 92.88 159 LYS A O 1
ATOM 1311 N N . GLU A 1 160 ? 5.888 -1.574 -4.033 1.00 94.44 160 GLU A N 1
ATOM 1312 C CA . GLU A 1 160 ? 5.134 -2.801 -3.763 1.00 94.44 160 GLU A CA 1
ATOM 1313 C C . GLU A 1 160 ? 5.214 -3.189 -2.281 1.00 94.44 160 GLU A C 1
ATOM 1315 O O . GLU A 1 160 ? 4.191 -3.504 -1.668 1.00 94.44 160 GLU A O 1
ATOM 1320 N N . ASP A 1 161 ? 6.403 -3.099 -1.689 1.00 92.88 161 ASP A N 1
ATOM 1321 C CA . ASP A 1 161 ? 6.608 -3.362 -0.264 1.00 92.88 161 ASP A CA 1
ATOM 1322 C C . ASP A 1 161 ? 5.859 -2.344 0.607 1.00 92.88 161 ASP A C 1
ATOM 1324 O O . ASP A 1 161 ? 5.154 -2.727 1.545 1.00 92.88 161 ASP A O 1
ATOM 1328 N N . LEU A 1 162 ? 5.884 -1.065 0.221 1.00 93.44 162 LEU A N 1
ATOM 1329 C CA . LEU A 1 162 ? 5.117 -0.002 0.873 1.00 93.44 162 LEU A CA 1
ATOM 1330 C C . LEU A 1 162 ? 3.598 -0.264 0.835 1.00 93.44 162 LEU A C 1
ATOM 1332 O O . LEU A 1 162 ? 2.887 -0.026 1.816 1.00 93.44 162 LEU A O 1
ATOM 1336 N N . ILE A 1 163 ? 3.076 -0.779 -0.284 1.00 91.50 163 ILE A N 1
ATOM 1337 C CA . ILE A 1 163 ? 1.657 -1.147 -0.426 1.00 91.50 163 ILE A CA 1
ATOM 1338 C C . ILE A 1 163 ? 1.304 -2.322 0.497 1.00 91.50 163 ILE A C 1
ATOM 1340 O O . ILE A 1 163 ? 0.249 -2.295 1.141 1.00 91.50 163 ILE A O 1
ATOM 1344 N N . LYS A 1 164 ? 2.172 -3.337 0.601 1.00 94.00 164 LYS A N 1
ATOM 1345 C CA . LYS A 1 164 ? 1.979 -4.473 1.521 1.00 94.00 164 LYS A CA 1
ATOM 1346 C C . LYS A 1 164 ? 1.932 -4.002 2.976 1.00 94.00 164 LYS A C 1
ATOM 1348 O O . LYS A 1 164 ? 1.023 -4.387 3.717 1.00 94.00 164 LYS A O 1
ATOM 1353 N N . GLU A 1 165 ? 2.849 -3.120 3.366 1.00 94.31 165 GLU A N 1
ATOM 1354 C CA . GLU A 1 165 ? 2.890 -2.528 4.707 1.00 94.31 165 GLU A CA 1
ATOM 1355 C C . GLU A 1 165 ? 1.625 -1.704 4.998 1.00 94.31 165 GLU A C 1
ATOM 1357 O O . GLU A 1 165 ? 0.951 -1.918 6.008 1.00 94.31 165 GLU A O 1
ATOM 1362 N N . THR A 1 166 ? 1.221 -0.841 4.061 1.00 92.75 166 THR A N 1
ATOM 1363 C CA . THR A 1 166 ? 0.001 -0.021 4.176 1.00 92.75 166 THR A CA 1
ATOM 1364 C C . THR A 1 166 ? -1.254 -0.887 4.308 1.00 92.75 166 THR A C 1
ATOM 1366 O O . THR A 1 166 ? -2.150 -0.579 5.098 1.00 92.75 166 THR A O 1
ATOM 1369 N N . THR A 1 167 ? -1.324 -1.996 3.571 1.00 93.81 167 THR A N 1
ATOM 1370 C CA . THR A 1 167 ? -2.446 -2.943 3.641 1.00 93.81 167 THR A CA 1
ATOM 1371 C C . THR A 1 167 ? -2.511 -3.603 5.016 1.00 93.81 167 THR A C 1
ATOM 1373 O O . THR A 1 167 ? -3.575 -3.642 5.637 1.00 93.81 167 THR A O 1
ATOM 1376 N N . THR A 1 168 ? -1.363 -4.049 5.524 1.00 94.56 168 THR A N 1
ATOM 1377 C CA . THR A 1 168 ? -1.244 -4.685 6.841 1.00 94.56 168 THR A CA 1
ATOM 1378 C C . THR A 1 168 ? -1.647 -3.722 7.958 1.00 94.56 168 THR A C 1
ATOM 1380 O O . THR A 1 168 ? -2.500 -4.047 8.783 1.00 94.56 168 THR A O 1
ATOM 1383 N N . LEU A 1 169 ? -1.123 -2.493 7.952 1.00 93.44 169 LEU A N 1
ATOM 1384 C CA . LEU A 1 169 ? -1.486 -1.478 8.944 1.00 93.44 169 LEU A CA 1
ATOM 1385 C C . LEU A 1 169 ? -2.962 -1.073 8.863 1.00 93.44 169 LEU A C 1
ATOM 1387 O O . LEU A 1 169 ? -3.573 -0.768 9.885 1.00 93.44 169 LEU A O 1
ATOM 1391 N N . THR A 1 170 ? -3.560 -1.090 7.670 1.00 93.81 170 THR A N 1
ATOM 1392 C CA . THR A 1 170 ? -4.994 -0.817 7.495 1.00 93.81 170 THR A CA 1
ATOM 1393 C C . THR A 1 170 ? -5.847 -1.903 8.155 1.00 93.81 170 THR A C 1
ATOM 1395 O O . THR A 1 170 ? -6.821 -1.587 8.841 1.00 93.81 170 THR A O 1
ATOM 1398 N N . GLN A 1 171 ? -5.460 -3.173 8.006 1.00 95.38 171 GLN A N 1
ATOM 1399 C CA . GLN A 1 171 ? -6.117 -4.299 8.677 1.00 95.38 171 GLN A CA 1
ATOM 1400 C C . GLN A 1 171 ? -5.975 -4.202 10.201 1.00 95.38 171 GLN A C 1
ATOM 1402 O O . GLN A 1 171 ? -6.976 -4.313 10.910 1.00 95.38 171 GLN A O 1
ATOM 1407 N N . ILE A 1 172 ? -4.764 -3.916 10.696 1.00 94.19 172 ILE A N 1
ATOM 1408 C CA . ILE A 1 172 ? -4.498 -3.711 12.129 1.00 94.19 172 ILE A CA 1
ATOM 1409 C C . ILE A 1 172 ? -5.352 -2.565 12.676 1.00 94.19 172 ILE A C 1
ATOM 1411 O O . ILE A 1 172 ? -6.020 -2.727 13.694 1.00 94.19 172 ILE A O 1
ATOM 1415 N N . LYS A 1 173 ? -5.395 -1.422 11.981 1.00 94.69 173 LYS A N 1
ATOM 1416 C CA . LYS A 1 173 ? -6.224 -0.278 12.376 1.00 94.69 173 LYS A CA 1
ATOM 1417 C C . LYS A 1 173 ? -7.702 -0.664 12.483 1.00 94.69 173 LYS A C 1
ATOM 1419 O O . LYS A 1 173 ? -8.333 -0.331 13.479 1.00 94.69 173 LYS A O 1
ATOM 1424 N N . SER A 1 174 ? -8.244 -1.380 11.496 1.00 94.12 174 SER A N 1
ATOM 1425 C CA . SER A 1 174 ? -9.643 -1.826 11.527 1.00 94.12 174 SER A CA 1
ATOM 1426 C C . SER A 1 174 ? -9.930 -2.758 12.708 1.00 94.12 174 SER A C 1
ATOM 1428 O O . SER A 1 174 ? -10.987 -2.653 13.331 1.00 94.12 174 SER A O 1
ATOM 1430 N N . GLN A 1 175 ? -8.993 -3.649 13.039 1.00 94.25 175 GLN A N 1
ATOM 1431 C CA . GLN A 1 175 ? -9.117 -4.538 14.191 1.00 94.25 175 GLN A CA 1
ATOM 1432 C C . GLN A 1 175 ? -9.102 -3.753 15.511 1.00 94.25 175 GLN A C 1
ATOM 1434 O O . GLN A 1 175 ? -9.999 -3.929 16.335 1.00 94.25 175 GLN A O 1
ATOM 1439 N N . LEU A 1 176 ? -8.158 -2.821 15.669 1.00 92.31 176 LEU A N 1
ATOM 1440 C CA . LEU A 1 176 ? -8.070 -1.953 16.847 1.00 92.31 176 LEU A CA 1
ATOM 1441 C C . LEU A 1 176 ? -9.310 -1.065 17.014 1.00 92.31 176 LEU A C 1
ATOM 1443 O O . LEU A 1 176 ? -9.762 -0.845 18.132 1.00 92.31 176 LEU A O 1
ATOM 1447 N N . GLU A 1 177 ? -9.893 -0.567 15.921 1.00 94.50 177 GLU A N 1
ATOM 1448 C CA . GLU A 1 177 ? -11.134 0.216 15.971 1.00 94.50 177 GLU A CA 1
ATOM 1449 C C . GLU A 1 177 ? -12.320 -0.613 16.485 1.00 94.50 177 GLU A C 1
ATOM 1451 O O . GLU A 1 177 ? -13.125 -0.102 17.266 1.00 94.50 177 GLU A O 1
ATOM 1456 N N . LYS A 1 178 ? -12.411 -1.895 16.103 1.00 95.00 178 LYS A N 1
ATOM 1457 C CA . LYS A 1 178 ? -13.437 -2.816 16.620 1.00 95.00 178 LYS A CA 1
ATOM 1458 C C . LYS A 1 178 ? -13.237 -3.114 18.104 1.00 95.00 178 LYS A C 1
ATOM 1460 O O . LYS A 1 178 ? -14.198 -3.050 18.866 1.00 95.00 178 LYS A O 1
ATOM 1465 N N . GLU A 1 179 ? -12.007 -3.407 18.514 1.00 94.00 179 GLU A N 1
ATOM 1466 C CA . GLU A 1 179 ? -11.668 -3.662 19.920 1.00 94.00 179 GLU A CA 1
ATOM 1467 C C . GLU A 1 179 ? -11.942 -2.431 20.791 1.00 94.00 179 GLU A C 1
ATOM 1469 O O . GLU A 1 179 ? -12.579 -2.538 21.838 1.00 94.00 179 GLU A O 1
ATOM 1474 N N . LEU A 1 180 ? -11.566 -1.240 20.318 1.00 91.81 180 LEU A N 1
ATOM 1475 C CA . LEU A 1 180 ? -11.852 0.017 21.004 1.00 91.81 180 LEU A CA 1
ATOM 1476 C C . LEU A 1 180 ? -13.358 0.281 21.130 1.00 91.81 180 LEU A C 1
ATOM 1478 O O . LEU A 1 180 ? -13.804 0.794 22.155 1.00 91.81 180 LEU A O 1
ATOM 1482 N N . ALA A 1 181 ? -14.150 -0.033 20.101 1.00 91.94 181 ALA A N 1
ATOM 1483 C CA . ALA A 1 181 ? -15.604 0.100 20.164 1.00 91.94 181 ALA A CA 1
ATOM 1484 C C . ALA A 1 181 ? -16.211 -0.846 21.212 1.00 91.94 181 ALA A C 1
ATOM 1486 O O . ALA A 1 181 ? -17.048 -0.415 22.004 1.00 91.94 181 ALA A O 1
ATOM 1487 N N . HIS A 1 182 ? -15.737 -2.094 21.260 1.00 91.69 182 HIS A N 1
ATOM 1488 C CA . HIS A 1 182 ? -16.178 -3.077 22.246 1.00 91.69 182 HIS A CA 1
ATOM 1489 C C . HIS A 1 182 ? -15.834 -2.656 23.685 1.00 91.69 182 HIS A C 1
ATOM 1491 O O . HIS A 1 182 ? -16.696 -2.684 24.562 1.00 91.69 182 HIS A O 1
ATOM 1497 N N . GLU A 1 183 ? -14.608 -2.189 23.934 1.00 89.31 183 GLU A N 1
ATOM 1498 C CA . GLU A 1 183 ? -14.209 -1.712 25.265 1.00 89.31 183 GLU A CA 1
ATOM 1499 C C . GLU A 1 183 ? -14.970 -0.446 25.688 1.00 89.31 183 GLU A C 1
ATOM 1501 O O . GLU A 1 183 ? -15.317 -0.291 26.859 1.00 89.31 183 GLU A O 1
ATOM 1506 N N . LYS A 1 184 ? -15.315 0.445 24.747 1.00 91.19 184 LYS A N 1
ATOM 1507 C CA . LYS A 1 184 ? -16.188 1.597 25.035 1.00 91.19 184 LYS A CA 1
ATOM 1508 C C . LYS A 1 184 ? -17.587 1.170 25.470 1.00 91.19 184 LYS A C 1
ATOM 1510 O O . LYS A 1 184 ? -18.125 1.749 26.409 1.00 91.19 184 LYS A O 1
ATOM 1515 N N . GLU A 1 185 ? -18.171 0.176 24.808 1.00 93.06 185 GLU A N 1
ATOM 1516 C CA . GLU A 1 185 ? -19.481 -0.369 25.178 1.00 93.06 185 GLU A CA 1
ATOM 1517 C C . GLU A 1 185 ? -19.442 -1.003 26.574 1.00 93.06 185 GLU A C 1
ATOM 1519 O O . GLU A 1 185 ? -20.282 -0.698 27.421 1.00 93.06 185 GLU A O 1
ATOM 1524 N N . LYS A 1 186 ? -18.403 -1.793 26.859 1.00 92.06 186 LYS A N 1
ATOM 1525 C CA . LYS A 1 186 ? -18.179 -2.385 28.182 1.00 92.06 186 LYS A CA 1
ATOM 1526 C C . LYS A 1 186 ? -17.992 -1.327 29.274 1.00 92.06 186 LYS A C 1
ATOM 1528 O O . LYS A 1 186 ? -18.560 -1.457 30.355 1.00 92.06 186 LYS A O 1
ATOM 1533 N N . SER A 1 187 ? -17.237 -0.263 28.993 1.00 87.06 187 SER A N 1
ATOM 1534 C CA . SER A 1 187 ? -17.059 0.867 29.915 1.00 87.06 187 SER A CA 1
ATOM 1535 C C . SER A 1 187 ? -18.382 1.580 30.203 1.00 87.06 187 SER A C 1
ATOM 1537 O O . SER A 1 187 ? -18.656 1.910 31.354 1.00 87.06 187 SER A O 1
ATOM 1539 N N . LEU A 1 188 ? -19.219 1.794 29.182 1.00 91.94 188 LEU A N 1
ATOM 1540 C CA . LEU A 1 188 ? -20.548 2.394 29.341 1.00 91.94 188 LEU A CA 1
ATOM 1541 C C . LEU A 1 188 ? -21.470 1.529 30.205 1.00 91.94 188 LEU A C 1
ATOM 1543 O O . LEU A 1 188 ? -22.233 2.067 31.007 1.00 91.94 188 LEU A O 1
ATOM 1547 N N . GLU A 1 189 ? -21.409 0.206 30.057 1.00 91.56 189 GLU A N 1
ATOM 1548 C CA . GLU A 1 189 ? -22.211 -0.710 30.870 1.00 91.56 189 GLU A CA 1
ATOM 1549 C C . GLU A 1 189 ? -21.761 -0.693 32.337 1.00 91.56 189 GLU A C 1
ATOM 1551 O O . GLU A 1 189 ? -22.586 -0.508 33.233 1.00 91.56 189 GLU A O 1
ATOM 1556 N N . LEU A 1 190 ? -20.447 -0.735 32.584 1.00 91.00 190 LEU A N 1
ATOM 1557 C CA . LEU A 1 190 ? -19.884 -0.586 33.930 1.00 91.00 190 LEU A CA 1
ATOM 1558 C C . LEU A 1 190 ? -20.255 0.762 34.569 1.00 91.00 190 LEU A C 1
ATOM 1560 O O . LEU A 1 190 ? -20.567 0.815 35.757 1.00 91.00 190 LEU A O 1
ATOM 1564 N N . GLU A 1 191 ? -20.275 1.858 33.804 1.00 91.56 191 GLU A N 1
ATOM 1565 C CA . GLU A 1 191 ? -20.726 3.162 34.307 1.00 91.56 191 GLU A CA 1
ATOM 1566 C C . GLU A 1 191 ? -22.204 3.162 34.729 1.00 91.56 191 GLU A C 1
ATOM 1568 O O . GLU A 1 191 ? -22.559 3.818 35.716 1.00 91.56 191 GLU A O 1
ATOM 1573 N N . LYS A 1 192 ? -23.079 2.445 34.009 1.00 93.06 192 LYS A N 1
ATOM 1574 C CA . LYS A 1 192 ? -24.489 2.290 34.406 1.00 93.06 192 LYS A CA 1
ATOM 1575 C C . LYS A 1 192 ? -24.604 1.492 35.700 1.00 93.06 192 LYS A C 1
ATOM 1577 O O . LYS A 1 192 ? -25.273 1.952 36.625 1.00 93.06 192 LYS A O 1
ATOM 1582 N N . GLU A 1 193 ? -23.916 0.355 35.796 1.00 93.38 193 GLU A N 1
ATOM 1583 C CA . GLU A 1 193 ? -23.903 -0.473 37.009 1.00 93.38 193 GLU A CA 1
ATOM 1584 C C . GLU A 1 193 ? -23.404 0.318 38.227 1.00 93.38 193 GLU A C 1
ATOM 1586 O O . GLU A 1 193 ? -23.989 0.251 39.311 1.00 93.38 193 GLU A O 1
ATOM 1591 N N . LEU A 1 194 ? -22.362 1.133 38.048 1.00 91.06 194 LEU A N 1
ATOM 1592 C CA . LEU A 1 194 ? -21.790 1.955 39.113 1.00 91.06 194 LEU A CA 1
ATOM 1593 C C . LEU A 1 194 ? -22.770 3.046 39.576 1.00 91.06 194 LEU A C 1
ATOM 1595 O O . LEU A 1 194 ? -22.890 3.292 40.779 1.00 91.06 194 LEU A O 1
ATOM 1599 N N . LYS A 1 195 ? -23.540 3.647 38.657 1.00 91.88 195 LYS A N 1
ATOM 1600 C CA . LYS A 1 195 ? -24.635 4.574 39.002 1.00 91.88 195 LYS A CA 1
ATOM 1601 C C . LYS A 1 195 ? -25.751 3.880 39.780 1.00 91.88 195 LYS A C 1
ATOM 1603 O O . LYS A 1 195 ? -26.218 4.427 40.779 1.00 91.88 195 LYS A O 1
ATOM 1608 N N . GLU A 1 196 ? -26.160 2.681 39.370 1.00 92.94 196 GLU A N 1
ATOM 1609 C CA . GLU A 1 196 ? -27.174 1.909 40.095 1.00 92.94 196 GLU A CA 1
ATOM 1610 C C . GLU A 1 196 ? -26.714 1.528 41.503 1.00 92.94 196 GLU A C 1
ATOM 1612 O O . GLU A 1 196 ? -27.469 1.669 42.468 1.00 92.94 196 GLU A O 1
ATOM 1617 N N . LEU A 1 197 ? -25.471 1.061 41.638 1.00 89.75 197 LEU A N 1
ATOM 1618 C CA . LEU A 1 197 ? -24.877 0.744 42.934 1.00 89.75 197 LEU A CA 1
ATOM 1619 C C . LEU A 1 197 ? -24.782 1.985 43.818 1.00 89.75 197 LEU A C 1
ATOM 1621 O O . LEU A 1 197 ? -25.141 1.901 44.990 1.00 89.75 197 LEU A O 1
ATOM 1625 N N . SER A 1 198 ? -24.384 3.133 43.260 1.00 89.81 198 SER A N 1
ATOM 1626 C CA . SER A 1 198 ? -24.339 4.403 43.990 1.00 89.81 198 SER A CA 1
ATOM 1627 C C . SER A 1 198 ? -25.717 4.850 44.487 1.00 89.81 198 SER A C 1
ATOM 1629 O O . SER A 1 198 ? -25.825 5.386 45.588 1.00 89.81 198 SER A O 1
ATOM 1631 N N . ALA A 1 199 ? -26.778 4.643 43.703 1.00 89.88 199 ALA A N 1
ATOM 1632 C CA . ALA A 1 199 ? -28.141 4.946 44.139 1.00 89.88 199 ALA A CA 1
ATOM 1633 C C . ALA A 1 199 ? -28.597 3.989 45.255 1.00 89.88 199 ALA A C 1
ATOM 1635 O O . ALA A 1 199 ? -29.210 4.407 46.240 1.00 89.88 199 ALA A O 1
ATOM 1636 N N . LYS A 1 200 ? -28.256 2.697 45.143 1.00 90.62 200 LYS A N 1
ATOM 1637 C CA . LYS A 1 200 ? -28.546 1.696 46.182 1.00 90.62 200 LYS A CA 1
ATOM 1638 C C . LYS A 1 200 ? -27.833 2.016 47.497 1.00 90.62 200 LYS A C 1
ATOM 1640 O O . LYS A 1 200 ? -28.456 1.896 48.551 1.00 90.62 200 LYS A O 1
ATOM 1645 N N . THR A 1 201 ? -26.568 2.439 47.466 1.00 87.81 201 THR A N 1
ATOM 1646 C CA . THR A 1 201 ? -25.838 2.830 48.683 1.00 87.81 201 THR A CA 1
ATOM 1647 C C . THR A 1 201 ? -26.428 4.072 49.338 1.00 87.81 201 THR A C 1
ATOM 1649 O O . THR A 1 201 ? -26.611 4.048 50.552 1.00 87.81 201 THR A O 1
ATOM 1652 N N . GLN A 1 202 ? -26.817 5.097 48.571 1.00 87.38 202 GLN A N 1
ATOM 1653 C CA . GLN A 1 202 ? -27.507 6.273 49.123 1.00 87.38 202 GLN A CA 1
ATOM 1654 C C . GLN A 1 202 ? -28.811 5.895 49.840 1.00 87.38 202 GLN A C 1
ATOM 1656 O O . GLN A 1 202 ? -29.036 6.309 50.978 1.00 87.38 202 GLN A O 1
ATOM 1661 N N . ASN A 1 203 ? -29.631 5.037 49.223 1.00 88.12 203 ASN A N 1
ATOM 1662 C CA . ASN A 1 203 ? -30.866 4.551 49.842 1.00 88.12 203 ASN A CA 1
ATOM 1663 C C . ASN A 1 203 ? -30.596 3.781 51.147 1.00 88.12 203 ASN A C 1
ATOM 1665 O O . ASN A 1 203 ? -31.297 3.969 52.141 1.00 88.12 203 ASN A O 1
ATOM 1669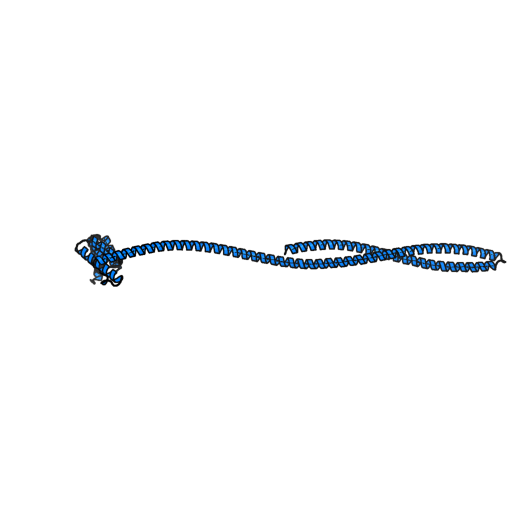 N N . LEU A 1 204 ? -29.575 2.917 51.172 1.00 85.75 204 LEU A N 1
ATOM 1670 C CA . LEU A 1 204 ? -29.190 2.183 52.384 1.00 85.75 204 LEU A CA 1
ATOM 1671 C C . LEU A 1 204 ? -28.724 3.118 53.505 1.00 85.75 204 LEU A C 1
ATOM 1673 O O . LEU A 1 204 ? -29.020 2.873 54.676 1.00 85.75 204 LEU A O 1
ATOM 1677 N N . GLU A 1 205 ? -28.016 4.190 53.161 1.00 88.00 205 GLU A N 1
ATOM 1678 C CA . GLU A 1 205 ? -27.536 5.186 54.116 1.00 88.00 205 GLU A CA 1
ATOM 1679 C C . GLU A 1 205 ? -28.700 5.958 54.761 1.00 88.00 205 GLU A C 1
ATOM 1681 O O . GLU A 1 205 ? -28.712 6.179 55.977 1.00 88.00 205 GLU A O 1
ATOM 1686 N N . GLU A 1 206 ? -29.739 6.273 53.984 1.00 87.69 206 GLU A N 1
ATOM 1687 C CA . GLU A 1 206 ? -30.976 6.873 54.490 1.00 87.69 206 GLU A CA 1
ATOM 1688 C C . GLU A 1 206 ? -31.756 5.916 55.407 1.00 87.69 206 GLU A C 1
ATOM 1690 O O . GLU A 1 206 ? -32.173 6.303 56.506 1.00 87.69 206 GLU A O 1
ATOM 1695 N N . VAL A 1 207 ? -31.889 4.643 55.015 1.00 86.81 207 VAL A N 1
ATOM 1696 C CA . VAL A 1 207 ? -32.515 3.604 55.853 1.00 86.81 207 VAL A CA 1
ATOM 1697 C C . VAL A 1 207 ? -31.773 3.455 57.181 1.00 86.81 207 VAL A C 1
ATOM 1699 O O . VAL A 1 207 ? -32.409 3.419 58.238 1.00 86.81 207 VAL A O 1
ATOM 1702 N N . LYS A 1 208 ? -30.436 3.422 57.152 1.00 89.56 208 LYS A N 1
ATOM 1703 C CA . LYS A 1 208 ? -29.604 3.357 58.358 1.00 89.56 208 LYS A CA 1
ATOM 1704 C C . LYS A 1 208 ? -29.865 4.549 59.279 1.00 89.56 208 LYS A C 1
ATOM 1706 O O . LYS A 1 208 ? -30.106 4.354 60.467 1.00 89.56 208 LYS A O 1
ATOM 1711 N N . LYS A 1 209 ? -29.906 5.769 58.735 1.00 88.38 209 LYS A N 1
ATOM 1712 C CA . LYS A 1 209 ? -30.193 6.988 59.507 1.00 88.38 209 LYS A CA 1
ATOM 1713 C C . LYS A 1 209 ? -31.574 6.947 60.173 1.00 88.38 209 LYS A C 1
ATOM 1715 O O . LYS A 1 209 ? -31.719 7.386 61.315 1.00 88.38 209 LYS A O 1
ATOM 1720 N N . ASN A 1 210 ? -32.582 6.408 59.485 1.00 88.19 210 ASN A N 1
ATOM 1721 C CA . ASN A 1 210 ? -33.921 6.226 60.049 1.00 88.19 210 ASN A CA 1
ATOM 1722 C C . ASN A 1 210 ? -33.912 5.199 61.196 1.00 88.19 210 ASN A C 1
ATOM 1724 O O . ASN A 1 210 ? -34.422 5.480 62.282 1.00 88.19 210 ASN A O 1
ATOM 1728 N N . LEU A 1 211 ? -33.266 4.046 60.992 1.00 84.62 211 LEU A N 1
ATOM 1729 C CA . LEU A 1 211 ? -33.108 3.017 62.025 1.00 84.62 211 LEU A CA 1
ATOM 1730 C C . LEU A 1 211 ? -32.373 3.550 63.259 1.00 84.62 211 LEU A C 1
ATOM 1732 O O . LEU A 1 211 ? -32.844 3.332 64.373 1.00 84.62 211 LEU A O 1
ATOM 1736 N N . ASP A 1 212 ? -31.290 4.309 63.084 1.00 88.69 212 ASP A N 1
ATOM 1737 C CA . ASP A 1 212 ? -30.564 4.945 64.191 1.00 88.69 212 ASP A CA 1
ATOM 1738 C C . ASP A 1 212 ? -31.472 5.906 64.982 1.00 88.69 212 ASP A C 1
ATOM 1740 O O . ASP A 1 212 ? -31.452 5.935 66.219 1.00 88.69 212 ASP A O 1
ATOM 1744 N N . GLY A 1 213 ? -32.335 6.654 64.283 1.00 86.94 213 GLY A N 1
ATOM 1745 C CA . GLY A 1 213 ? -33.363 7.496 64.894 1.00 86.94 213 GLY A CA 1
ATOM 1746 C C . GLY A 1 213 ? -34.370 6.696 65.727 1.00 86.94 213 GLY A C 1
ATOM 1747 O O . GLY A 1 213 ? -34.629 7.037 66.886 1.00 86.94 213 GLY A O 1
ATOM 1748 N N . GLN A 1 214 ? -34.899 5.600 65.177 1.00 85.06 214 GLN A N 1
ATOM 1749 C CA . GLN A 1 214 ? -35.817 4.703 65.890 1.00 85.06 214 GLN A CA 1
ATOM 1750 C C . GLN A 1 214 ? -35.156 4.063 67.112 1.00 85.06 214 GLN A C 1
ATOM 1752 O O . GLN A 1 214 ? -35.763 4.005 68.184 1.00 85.06 214 GLN A O 1
ATOM 1757 N N . LEU A 1 215 ? -33.901 3.635 66.979 1.00 86.12 215 LEU A N 1
ATOM 1758 C CA . LEU A 1 215 ? -33.129 3.020 68.052 1.00 86.12 215 LEU A CA 1
ATOM 1759 C C . LEU A 1 215 ? -32.925 4.003 69.211 1.00 86.12 215 LEU A C 1
ATOM 1761 O O . LEU A 1 215 ? -33.077 3.639 70.377 1.00 86.12 215 LEU A O 1
ATOM 1765 N N . LYS A 1 216 ? -32.678 5.282 68.903 1.00 90.12 216 LYS A N 1
ATOM 1766 C CA . LYS A 1 216 ? -32.587 6.353 69.903 1.00 90.12 216 LYS A CA 1
ATOM 1767 C C . LYS A 1 216 ? -33.903 6.551 70.661 1.00 90.12 216 LYS A C 1
ATOM 1769 O O . LYS A 1 216 ? -33.884 6.644 71.889 1.00 90.12 216 LYS A O 1
ATOM 1774 N N . ILE A 1 217 ? -35.038 6.569 69.955 1.00 87.25 217 ILE A N 1
ATOM 1775 C CA . ILE A 1 217 ? -36.376 6.672 70.569 1.00 87.25 217 ILE A CA 1
ATOM 1776 C C . ILE A 1 217 ? -36.653 5.457 71.461 1.00 87.25 217 ILE A C 1
ATOM 1778 O O . ILE A 1 217 ? -37.129 5.602 72.588 1.00 87.25 217 ILE A O 1
ATOM 1782 N N . LEU A 1 218 ? -36.346 4.252 70.978 1.00 81.50 218 LEU A N 1
ATOM 1783 C CA . LEU A 1 218 ? -36.545 3.019 71.733 1.00 81.50 218 LEU A CA 1
ATOM 1784 C C . LEU A 1 218 ? -35.698 3.008 73.011 1.00 81.50 218 LEU A C 1
ATOM 1786 O O . LEU A 1 218 ? -36.213 2.700 74.084 1.00 81.50 218 LEU A O 1
ATOM 1790 N N . ASN A 1 219 ? -34.435 3.430 72.922 1.00 86.94 219 ASN A N 1
ATOM 1791 C CA . ASN A 1 219 ? -33.550 3.548 74.078 1.00 86.94 219 ASN A CA 1
ATOM 1792 C C . ASN A 1 219 ? -34.093 4.535 75.121 1.00 86.94 219 ASN A C 1
ATOM 1794 O O . ASN A 1 219 ? -34.059 4.235 76.314 1.00 86.94 219 ASN A O 1
ATOM 1798 N N . GLN A 1 220 ? -34.661 5.670 74.698 1.00 88.00 220 GLN A N 1
ATOM 1799 C CA . GLN A 1 220 ? -35.325 6.605 75.616 1.00 88.00 220 GLN A CA 1
ATOM 1800 C C . GLN A 1 220 ? -36.538 5.974 76.313 1.00 88.00 220 GLN A C 1
ATOM 1802 O O . GLN A 1 220 ? -36.693 6.136 77.523 1.00 88.00 220 GLN A O 1
ATOM 1807 N N . LYS A 1 221 ? -37.365 5.211 75.586 1.00 85.25 221 LYS A N 1
ATOM 1808 C CA . LYS A 1 221 ? -38.502 4.483 76.175 1.00 85.25 221 LYS A CA 1
ATOM 1809 C C . LYS A 1 221 ? -38.056 3.430 77.185 1.00 85.25 221 LYS A C 1
ATOM 1811 O O . LYS A 1 221 ? -38.636 3.347 78.261 1.00 85.25 221 LYS A O 1
ATOM 1816 N N . ILE A 1 222 ? -37.014 2.658 76.873 1.00 80.56 222 ILE A N 1
ATOM 1817 C CA . ILE A 1 222 ? -36.444 1.670 77.802 1.00 80.56 222 ILE A CA 1
ATOM 1818 C C . ILE A 1 222 ? -35.967 2.359 79.085 1.00 80.56 222 ILE A C 1
ATOM 1820 O O . ILE A 1 222 ? -36.216 1.861 80.178 1.00 80.56 222 ILE A O 1
ATOM 1824 N N . LEU A 1 223 ? -35.307 3.514 78.969 1.00 84.50 223 LEU A N 1
ATOM 1825 C CA . LEU A 1 223 ? -34.887 4.321 80.117 1.00 84.50 223 LEU A CA 1
ATOM 1826 C C . LEU A 1 223 ? -36.074 4.807 80.960 1.00 84.50 223 LEU A C 1
ATOM 1828 O O . LEU A 1 223 ? -36.007 4.725 82.184 1.00 84.50 223 LEU A O 1
ATOM 1832 N N . ALA A 1 224 ? -37.152 5.275 80.325 1.00 76.56 224 ALA A N 1
ATOM 1833 C CA . ALA A 1 224 ? -38.369 5.690 81.023 1.00 76.56 224 ALA A CA 1
ATOM 1834 C C . ALA A 1 224 ? -39.017 4.519 81.777 1.00 76.56 224 ALA A C 1
ATOM 1836 O O . ALA A 1 224 ? -39.227 4.613 82.982 1.00 76.56 224 ALA A O 1
ATOM 1837 N N . LEU A 1 225 ? -39.209 3.379 81.108 1.00 72.75 225 LEU A N 1
ATOM 1838 C CA . LEU A 1 225 ? -39.754 2.166 81.724 1.00 72.75 225 LEU A CA 1
ATOM 1839 C C . LEU A 1 225 ? -38.883 1.653 82.876 1.00 72.75 225 LEU A C 1
ATOM 1841 O O . LEU A 1 225 ? -39.405 1.177 83.878 1.00 72.75 225 LEU A O 1
ATOM 1845 N N . LYS A 1 226 ? -37.552 1.755 82.764 1.00 75.06 226 LYS A N 1
ATOM 1846 C CA . LYS A 1 226 ? -36.642 1.419 83.869 1.00 75.06 226 LYS A CA 1
ATOM 1847 C C . LYS A 1 226 ? -36.879 2.312 85.085 1.00 75.06 226 LYS A C 1
ATOM 1849 O O . LYS A 1 226 ? -36.932 1.784 86.188 1.00 75.06 226 LYS A O 1
ATOM 1854 N N . ARG A 1 227 ? -37.050 3.626 84.893 1.00 74.06 227 ARG A N 1
ATOM 1855 C CA . ARG A 1 227 ? -37.371 4.558 85.989 1.00 74.06 227 ARG A CA 1
ATOM 1856 C C . ARG A 1 227 ? -38.711 4.223 86.630 1.00 74.06 227 ARG A C 1
ATOM 1858 O O . ARG A 1 227 ? -38.764 4.077 87.841 1.00 74.06 227 ARG A O 1
ATOM 1865 N N . GLU A 1 228 ? -39.747 4.008 85.824 1.00 71.50 228 GLU A N 1
ATOM 1866 C CA . GLU A 1 228 ? -41.068 3.598 86.318 1.00 71.50 228 GLU A CA 1
ATOM 1867 C C . GLU A 1 228 ? -41.002 2.290 87.122 1.00 71.50 228 GLU A C 1
ATOM 1869 O O . GLU A 1 228 ? -41.679 2.144 88.139 1.00 71.50 228 GLU A O 1
ATOM 1874 N N . ASN A 1 229 ? -40.166 1.338 86.695 1.00 68.81 229 ASN A N 1
ATOM 1875 C CA . ASN A 1 229 ? -39.945 0.098 87.434 1.00 68.81 229 ASN A CA 1
ATOM 1876 C C . ASN A 1 229 ? -39.235 0.329 88.773 1.00 68.81 229 ASN A C 1
ATOM 1878 O O . ASN A 1 229 ? -39.613 -0.303 89.756 1.00 68.81 229 ASN A O 1
ATOM 1882 N N . GLU A 1 230 ? -38.227 1.203 88.831 1.00 71.81 230 GLU A N 1
ATOM 1883 C CA . GLU A 1 230 ? -37.575 1.563 90.097 1.00 71.81 230 GLU A CA 1
ATOM 1884 C C . GLU A 1 230 ? -38.547 2.290 91.038 1.00 71.81 230 GLU A C 1
ATOM 1886 O O . GLU A 1 230 ? -38.687 1.881 92.186 1.00 71.81 230 GLU A O 1
ATOM 1891 N N . GLU A 1 231 ? -39.342 3.242 90.539 1.00 69.25 231 GLU A N 1
ATOM 1892 C CA . GLU A 1 231 ? -40.402 3.891 91.329 1.00 69.25 231 GLU A CA 1
ATOM 1893 C C . GLU A 1 231 ? -41.435 2.883 91.861 1.00 69.25 231 GLU A C 1
ATOM 1895 O O . GLU A 1 231 ? -41.963 3.021 92.966 1.00 69.25 231 GLU A O 1
ATOM 1900 N N . CYS A 1 232 ? -41.761 1.852 91.074 1.00 59.28 232 CYS A N 1
ATOM 1901 C CA . CYS A 1 232 ? -42.640 0.776 91.526 1.00 59.28 232 CYS A CA 1
ATOM 1902 C C . CYS A 1 232 ? -41.991 -0.082 92.618 1.00 59.28 232 CYS A C 1
ATOM 1904 O O . CYS A 1 232 ? -42.701 -0.523 93.520 1.00 59.28 232 CYS A O 1
ATOM 1906 N N . LYS A 1 233 ? -40.678 -0.335 92.548 1.00 62.31 233 LYS A N 1
ATOM 1907 C CA . LYS A 1 233 ? -39.945 -1.064 93.593 1.00 62.31 233 LYS A CA 1
ATOM 1908 C C . LYS A 1 233 ? -39.929 -0.277 94.900 1.00 62.31 233 LYS A C 1
ATOM 1910 O O . LYS A 1 233 ? -40.270 -0.852 95.926 1.00 62.31 233 LYS A O 1
ATOM 1915 N N . GLU A 1 234 ? -39.638 1.021 94.851 1.00 63.53 234 GLU A N 1
ATOM 1916 C CA . GLU A 1 234 ? -39.652 1.900 96.030 1.00 63.53 234 GLU A CA 1
ATOM 1917 C C . GLU A 1 234 ? -41.023 1.882 96.727 1.00 63.53 234 GLU A C 1
ATOM 1919 O O . GLU A 1 234 ? -41.120 1.630 97.926 1.00 63.53 234 GLU A O 1
ATOM 1924 N N . LYS A 1 235 ? -42.114 2.011 95.959 1.00 61.28 235 LYS A N 1
ATOM 1925 C CA . LYS A 1 235 ? -43.488 1.934 96.496 1.00 61.28 235 LYS A CA 1
ATOM 1926 C C . LYS A 1 235 ? -43.843 0.568 97.093 1.00 61.28 235 LYS A C 1
ATOM 1928 O O . LYS A 1 235 ? -44.719 0.484 97.951 1.00 61.28 235 LYS A O 1
ATOM 1933 N N . LEU A 1 236 ? -43.234 -0.521 96.620 1.00 54.78 236 LEU A N 1
ATOM 1934 C CA . LEU A 1 236 ? -43.424 -1.855 97.203 1.00 54.78 236 LEU A CA 1
ATOM 1935 C C . LEU A 1 236 ? -42.666 -1.999 98.529 1.00 54.78 236 LEU A C 1
ATOM 1937 O O . LEU A 1 236 ? -43.210 -2.586 99.467 1.00 54.78 236 LEU A O 1
ATOM 1941 N N . GLU A 1 237 ? -41.468 -1.418 98.619 1.00 58.00 237 GLU A N 1
ATOM 1942 C CA . GLU A 1 237 ? -40.687 -1.348 99.857 1.00 58.00 237 GLU A CA 1
ATOM 1943 C C . GLU A 1 237 ? -41.417 -0.517 100.933 1.00 58.00 237 GLU A C 1
ATOM 1945 O O . GLU A 1 237 ? -41.489 -0.949 102.083 1.00 58.00 237 GLU A O 1
ATOM 1950 N N . GLU A 1 238 ? -42.067 0.595 100.562 1.00 55.38 238 GLU A N 1
ATOM 1951 C CA . GLU A 1 238 ? -42.894 1.419 101.469 1.00 55.38 238 GLU A CA 1
ATOM 1952 C C . GLU A 1 238 ? -44.092 0.666 102.078 1.00 55.38 238 GLU A C 1
ATOM 1954 O O . GLU A 1 238 ? -44.493 0.935 103.209 1.00 55.38 238 GLU A O 1
ATOM 1959 N N . ILE A 1 239 ? -44.664 -0.303 101.353 1.00 51.09 239 ILE A N 1
ATOM 1960 C CA . ILE A 1 239 ? -45.809 -1.115 101.812 1.00 51.09 239 ILE A CA 1
ATOM 1961 C C . ILE A 1 239 ? -45.334 -2.326 102.656 1.00 51.09 239 ILE A C 1
ATOM 1963 O O . ILE A 1 239 ? -46.137 -3.156 103.082 1.00 51.09 239 ILE A O 1
ATOM 1967 N N . GLY A 1 240 ? -44.033 -2.418 102.956 1.00 52.91 240 GLY A N 1
ATOM 1968 C CA . GLY A 1 240 ? -43.455 -3.428 103.848 1.00 52.91 240 GLY A CA 1
ATOM 1969 C C . GLY A 1 240 ? -43.092 -4.753 103.172 1.00 52.91 240 GLY A C 1
ATOM 1970 O O . GLY A 1 240 ? -42.750 -5.710 103.865 1.00 52.91 240 GLY A O 1
ATOM 1971 N N . ILE A 1 241 ? -43.131 -4.822 101.837 1.00 51.28 241 ILE A N 1
ATOM 1972 C CA . ILE A 1 241 ? -42.675 -5.986 101.066 1.00 51.28 241 ILE A CA 1
ATOM 1973 C C . ILE A 1 241 ? -41.177 -5.801 100.808 1.00 51.28 241 ILE A C 1
ATOM 1975 O O . ILE A 1 241 ? -40.774 -5.024 99.945 1.00 51.28 241 ILE A O 1
ATOM 1979 N N . THR A 1 242 ? -40.331 -6.482 101.583 1.00 53.38 242 THR A N 1
ATOM 1980 C CA . THR A 1 242 ? -38.871 -6.301 101.497 1.00 53.38 242 THR A CA 1
ATOM 1981 C C . THR A 1 242 ? -38.214 -7.315 100.561 1.00 53.38 242 THR A C 1
ATOM 1983 O O . THR A 1 242 ? -38.664 -8.450 100.410 1.00 53.38 242 THR A O 1
ATOM 1986 N N . LYS A 1 243 ? -37.070 -6.925 99.983 1.00 51.25 243 LYS A N 1
ATOM 1987 C CA . LYS A 1 243 ? -36.206 -7.699 99.061 1.00 51.25 243 LYS A CA 1
ATOM 1988 C C . LYS A 1 243 ? -35.885 -9.147 99.480 1.00 51.25 243 LYS A C 1
ATOM 1990 O O . LYS A 1 243 ? -35.412 -9.925 98.658 1.00 51.25 243 LYS A O 1
ATOM 1995 N N . LYS A 1 244 ? -36.103 -9.528 100.747 1.00 50.78 244 LYS A N 1
ATOM 1996 C CA . LYS A 1 244 ? -35.946 -10.912 101.232 1.00 50.78 244 LYS A CA 1
ATOM 1997 C C . LYS A 1 244 ? -37.044 -11.862 100.735 1.00 50.78 244 LYS A C 1
ATOM 1999 O O . LYS A 1 244 ? -36.803 -13.067 100.722 1.00 50.78 244 LYS A O 1
ATOM 2004 N N . GLU A 1 245 ? -38.201 -11.348 100.318 1.00 51.88 245 GLU A N 1
ATOM 2005 C CA . GLU A 1 245 ? -39.365 -12.157 99.925 1.00 51.88 245 GLU A CA 1
ATOM 2006 C C . GLU A 1 245 ? -39.404 -12.515 98.429 1.00 51.88 245 GLU A C 1
ATOM 2008 O O . GLU A 1 245 ? -40.137 -13.424 98.053 1.00 51.88 245 GLU A O 1
ATOM 2013 N N . TYR A 1 246 ? -38.578 -11.895 97.575 1.00 54.06 246 TYR A N 1
ATOM 2014 C CA . TYR A 1 246 ? -38.480 -12.235 96.149 1.00 54.06 246 TYR A CA 1
ATOM 2015 C C . TYR A 1 246 ? -37.019 -12.318 95.689 1.00 54.06 246 TYR A C 1
ATOM 2017 O O . TYR A 1 246 ? -36.288 -11.331 95.693 1.00 54.06 246 TYR A O 1
ATOM 2025 N N . LYS A 1 247 ? -36.574 -13.516 95.286 1.00 54.62 247 LYS A N 1
ATOM 2026 C CA . LYS A 1 247 ? -35.192 -13.773 94.834 1.00 54.62 247 LYS A CA 1
ATOM 2027 C C . LYS A 1 247 ? -35.040 -13.716 93.308 1.00 54.62 247 LYS A C 1
ATOM 2029 O O . LYS A 1 247 ? -33.923 -13.812 92.807 1.00 54.62 247 LYS A O 1
ATOM 2034 N N . SER A 1 248 ? -36.136 -13.527 92.573 1.00 56.00 248 SER A N 1
ATOM 2035 C CA . SER A 1 248 ? -36.169 -13.355 91.119 1.00 56.00 248 SER A CA 1
ATOM 2036 C C . SER A 1 248 ? -37.347 -12.471 90.679 1.00 56.00 248 SER A C 1
ATOM 2038 O O . SER A 1 248 ? -38.335 -12.338 91.405 1.00 56.00 248 SER A O 1
ATOM 2040 N N . ASP A 1 249 ? -37.294 -11.920 89.460 1.00 56.47 249 ASP A N 1
ATOM 2041 C CA . ASP A 1 249 ? -38.409 -11.157 88.861 1.00 56.47 249 ASP A CA 1
ATOM 2042 C C . ASP A 1 249 ? -39.712 -11.976 88.786 1.00 56.47 249 ASP A C 1
ATOM 2044 O O . ASP A 1 249 ? -40.819 -11.433 88.835 1.00 56.47 249 ASP A O 1
ATOM 2048 N N . LYS A 1 250 ? -39.589 -13.308 88.734 1.00 58.00 250 LYS A N 1
ATOM 2049 C CA . LYS A 1 250 ? -40.717 -14.242 88.745 1.00 58.00 250 LYS A CA 1
ATOM 2050 C C . LYS A 1 250 ? -41.393 -14.326 90.119 1.00 58.00 250 LYS A C 1
ATOM 2052 O O . LYS A 1 250 ? -42.611 -14.469 90.176 1.00 58.00 250 LYS A O 1
ATOM 2057 N N . ASP A 1 251 ? -40.640 -14.188 91.209 1.00 58.22 251 ASP A N 1
ATOM 2058 C CA . ASP A 1 251 ? -41.188 -14.189 92.574 1.00 58.22 251 ASP A CA 1
ATOM 2059 C C . ASP A 1 251 ? -41.928 -12.877 92.866 1.00 58.22 251 ASP A C 1
ATOM 2061 O O . ASP A 1 251 ? -43.036 -12.884 93.402 1.00 58.22 251 ASP A O 1
ATOM 2065 N N . LEU A 1 252 ? -41.372 -11.750 92.408 1.00 61.91 252 LEU A N 1
ATOM 2066 C CA . LEU A 1 252 ? -42.004 -10.433 92.511 1.00 61.91 252 LEU A CA 1
ATOM 2067 C C . LEU A 1 252 ? -43.345 -10.383 91.758 1.00 61.91 252 LEU A C 1
ATOM 2069 O O . LEU A 1 252 ? -44.327 -9.820 92.248 1.00 61.91 252 LEU A O 1
ATOM 2073 N N . PHE A 1 253 ? -43.406 -11.027 90.589 1.00 63.56 253 PHE A N 1
ATOM 2074 C CA . PHE A 1 253 ? -44.631 -11.181 89.805 1.00 63.56 253 PHE A CA 1
ATOM 2075 C C . PHE A 1 253 ? -45.725 -11.932 90.581 1.00 63.56 253 PHE A C 1
ATOM 2077 O O . PHE A 1 253 ? -46.874 -11.484 90.622 1.00 63.56 253 PHE A O 1
ATOM 2084 N N . GLN A 1 254 ? -45.377 -13.044 91.238 1.00 65.94 254 GLN A N 1
ATOM 2085 C CA . GLN A 1 254 ? -46.341 -13.840 92.005 1.00 65.94 254 GLN A CA 1
ATOM 2086 C C . GLN A 1 254 ? -46.817 -13.115 93.268 1.00 65.94 254 GLN A C 1
ATOM 2088 O O . GLN A 1 254 ? -48.013 -13.118 93.560 1.00 65.94 254 GLN A O 1
ATOM 2093 N N . ILE A 1 255 ? -45.923 -12.417 93.975 1.00 68.50 255 ILE A N 1
ATOM 2094 C CA . ILE A 1 255 ? -46.287 -11.607 95.148 1.00 68.50 255 ILE A CA 1
ATOM 2095 C C . ILE A 1 255 ? -47.241 -10.478 94.752 1.00 68.50 255 ILE A C 1
ATOM 2097 O O . ILE A 1 255 ? -48.276 -10.286 95.397 1.00 68.50 255 ILE A O 1
ATOM 2101 N N . ARG A 1 256 ? -46.952 -9.770 93.650 1.00 71.44 256 ARG A N 1
ATOM 2102 C CA . ARG A 1 256 ? -47.826 -8.709 93.129 1.00 71.44 256 ARG A CA 1
ATOM 2103 C C . ARG A 1 256 ? -49.209 -9.253 92.771 1.00 71.44 256 ARG A C 1
ATOM 2105 O O . ARG A 1 256 ? -50.211 -8.633 93.124 1.00 71.44 256 ARG A O 1
ATOM 2112 N N . LYS A 1 257 ? -49.275 -10.428 92.135 1.00 73.94 257 LYS A N 1
ATOM 2113 C CA . LYS A 1 257 ? -50.536 -11.117 91.824 1.00 73.94 257 LYS A CA 1
ATOM 2114 C C . LYS A 1 257 ? -51.324 -11.449 93.102 1.00 73.94 257 LYS A C 1
ATOM 2116 O O . LYS A 1 257 ? -52.494 -11.087 93.196 1.00 73.94 257 LYS A O 1
ATOM 2121 N N . ILE A 1 258 ? -50.694 -12.059 94.110 1.00 75.88 258 ILE A N 1
ATOM 2122 C CA . ILE A 1 258 ? -51.344 -12.421 95.388 1.00 75.88 258 ILE A CA 1
ATOM 2123 C C . ILE A 1 258 ? -51.876 -11.181 96.125 1.00 75.88 258 ILE A C 1
ATOM 2125 O O . ILE A 1 258 ? -53.005 -11.194 96.621 1.00 75.88 258 ILE A O 1
ATOM 2129 N N . ALA A 1 259 ? -51.099 -10.096 96.179 1.00 75.00 259 ALA A N 1
ATOM 2130 C CA . ALA A 1 259 ? -51.517 -8.848 96.817 1.00 75.00 259 ALA A CA 1
ATOM 2131 C C . ALA A 1 259 ? -52.750 -8.231 96.132 1.00 75.00 259 ALA A C 1
ATOM 2133 O O . ALA A 1 259 ? -53.675 -7.781 96.814 1.00 75.00 259 ALA A O 1
ATOM 2134 N N . LEU A 1 260 ? -52.797 -8.256 94.795 1.00 79.50 260 LEU A N 1
ATOM 2135 C CA . LEU A 1 260 ? -53.963 -7.806 94.031 1.00 79.50 260 LEU A CA 1
ATOM 2136 C C . LEU A 1 260 ? -55.198 -8.666 94.335 1.00 79.50 260 LEU A C 1
ATOM 2138 O O . LEU A 1 260 ? -56.263 -8.114 94.599 1.00 79.50 260 LEU A O 1
ATOM 2142 N N . TYR A 1 261 ? -55.057 -9.995 94.398 1.00 79.69 261 TYR A N 1
ATOM 2143 C CA . TYR A 1 261 ? -56.166 -10.892 94.752 1.00 79.69 261 TYR A CA 1
ATOM 2144 C C . TYR A 1 261 ? -56.714 -10.666 96.159 1.00 79.69 261 TYR A C 1
ATOM 2146 O O . TYR A 1 261 ? -57.931 -10.633 96.342 1.00 79.69 261 TYR A O 1
ATOM 2154 N N . ARG A 1 262 ? -55.847 -10.428 97.149 1.00 81.50 262 ARG A N 1
ATOM 2155 C CA . ARG A 1 262 ? -56.288 -10.085 98.512 1.00 81.50 262 ARG A CA 1
ATOM 2156 C C . ARG A 1 262 ? -57.103 -8.789 98.543 1.00 81.50 262 ARG A C 1
ATOM 2158 O O . ARG A 1 262 ? -58.130 -8.736 99.214 1.00 81.50 262 ARG A O 1
ATOM 2165 N N . ARG A 1 263 ? -56.693 -7.767 97.781 1.00 81.19 263 ARG A N 1
ATOM 2166 C CA . ARG A 1 263 ? -57.442 -6.502 97.661 1.00 81.19 263 ARG A CA 1
ATOM 2167 C C . ARG A 1 263 ? -58.783 -6.685 96.961 1.00 81.19 263 ARG A C 1
ATOM 2169 O O . ARG A 1 263 ? -59.769 -6.120 97.417 1.00 81.19 263 ARG A O 1
ATOM 2176 N N . ILE A 1 264 ? -58.828 -7.482 95.891 1.00 84.19 264 ILE A N 1
ATOM 2177 C CA . ILE A 1 264 ? -60.081 -7.821 95.200 1.00 84.19 264 ILE A CA 1
ATOM 2178 C C . ILE A 1 264 ? -61.071 -8.432 96.197 1.00 84.19 264 ILE A C 1
ATOM 2180 O O . ILE A 1 264 ? -62.200 -7.959 96.281 1.00 84.19 264 ILE A O 1
ATOM 2184 N N . LEU A 1 265 ? -60.640 -9.417 96.993 1.00 81.88 265 LEU A N 1
ATOM 2185 C CA . LEU A 1 265 ? -61.491 -10.064 97.996 1.00 81.88 265 LEU A CA 1
ATOM 2186 C C . LEU A 1 265 ? -61.973 -9.088 99.081 1.00 81.88 265 LEU A C 1
ATOM 2188 O O . LEU A 1 265 ? -63.162 -9.084 99.387 1.00 81.88 265 LEU A O 1
ATOM 2192 N N . SER A 1 266 ? -61.093 -8.227 99.604 1.00 84.25 266 SER A N 1
ATOM 2193 C CA . SER A 1 266 ? -61.471 -7.186 100.575 1.00 84.25 266 SER A CA 1
ATOM 2194 C C . SER A 1 266 ? -62.518 -6.232 99.996 1.00 84.25 266 SER A C 1
ATOM 2196 O O . SER A 1 266 ? -63.583 -6.057 100.574 1.00 84.25 266 SER A O 1
ATOM 2198 N N . TYR A 1 267 ? -62.279 -5.680 98.801 1.00 85.94 267 TYR A N 1
ATOM 2199 C CA . TYR A 1 267 ? -63.229 -4.764 98.165 1.00 85.94 267 TYR A CA 1
ATOM 2200 C C . TYR A 1 267 ? -64.562 -5.436 97.815 1.00 85.94 267 TYR A C 1
ATOM 2202 O O . TYR A 1 267 ? -65.599 -4.778 97.844 1.00 85.94 267 TYR A O 1
ATOM 2210 N N . VAL A 1 268 ? -64.565 -6.734 97.495 1.00 84.06 268 VAL A N 1
ATOM 2211 C CA . VAL A 1 268 ? -65.803 -7.506 97.311 1.00 84.06 268 VAL A CA 1
ATOM 2212 C C . VAL A 1 268 ? -66.579 -7.618 98.627 1.00 84.06 268 VAL A C 1
ATOM 2214 O O . VAL A 1 268 ? -67.794 -7.417 98.614 1.00 84.06 268 VAL A O 1
ATOM 2217 N N . GLN A 1 269 ? -65.902 -7.895 99.749 1.00 82.50 269 GLN A N 1
ATOM 2218 C CA . GLN A 1 269 ? -66.521 -7.952 101.083 1.00 82.50 269 GLN A CA 1
ATOM 2219 C C . GLN A 1 269 ? -67.114 -6.596 101.490 1.00 82.50 269 GLN A C 1
ATOM 2221 O O . GLN A 1 269 ? -68.259 -6.538 101.942 1.00 82.50 269 GLN A O 1
ATOM 2226 N N . ASP A 1 270 ? -66.391 -5.512 101.212 1.00 85.50 270 ASP A N 1
ATOM 2227 C CA . ASP A 1 270 ? -66.808 -4.133 101.494 1.00 85.50 270 ASP A CA 1
ATOM 2228 C C . ASP A 1 270 ? -67.834 -3.585 100.477 1.00 85.50 270 ASP A C 1
ATOM 2230 O O . ASP A 1 270 ? -68.274 -2.440 100.575 1.00 85.50 270 ASP A O 1
ATOM 2234 N N . LYS A 1 271 ? -68.241 -4.398 99.488 1.00 84.75 271 LYS A N 1
ATOM 2235 C CA . LYS A 1 271 ? -69.151 -4.044 98.377 1.00 84.75 271 LYS A CA 1
ATOM 2236 C C . LYS A 1 271 ? -68.655 -2.888 97.491 1.00 84.75 271 LYS A C 1
ATOM 2238 O O . LYS A 1 271 ? -69.421 -2.304 96.722 1.00 84.75 271 LYS A O 1
ATOM 2243 N N . GLU A 1 272 ? -67.359 -2.599 97.521 1.00 89.31 272 GLU A N 1
ATOM 2244 C CA . GLU A 1 272 ? -66.680 -1.598 96.697 1.00 89.31 272 GLU A CA 1
ATOM 2245 C C . GLU A 1 272 ? -66.339 -2.146 95.295 1.00 89.31 272 GLU A C 1
ATOM 2247 O O . GLU A 1 272 ? -65.177 -2.263 94.889 1.00 89.31 272 GLU A O 1
ATOM 2252 N N . PHE A 1 273 ? -67.367 -2.492 94.515 1.00 88.62 273 PHE A N 1
ATOM 2253 C CA . PHE A 1 273 ? -67.197 -3.247 93.267 1.00 88.62 273 PHE A CA 1
ATOM 2254 C C . PHE A 1 273 ? -66.347 -2.542 92.197 1.00 88.62 273 PHE A C 1
ATOM 2256 O O . PHE A 1 273 ? -65.636 -3.209 91.449 1.00 88.62 273 PHE A O 1
ATOM 2263 N N . ASP A 1 274 ? -66.367 -1.208 92.113 1.00 87.50 274 ASP A N 1
ATOM 2264 C CA . ASP A 1 274 ? -65.543 -0.473 91.139 1.00 87.50 274 ASP A CA 1
ATOM 2265 C C . ASP A 1 274 ? -64.046 -0.547 91.448 1.00 87.50 274 ASP A C 1
ATOM 2267 O O . ASP A 1 274 ? -63.229 -0.678 90.531 1.00 87.50 274 ASP A O 1
ATOM 2271 N N . LYS A 1 275 ? -63.683 -0.522 92.736 1.00 84.75 275 LYS A N 1
ATOM 2272 C CA . LYS A 1 275 ? -62.295 -0.711 93.165 1.00 84.75 275 LYS A CA 1
ATOM 2273 C C . LYS A 1 275 ? -61.852 -2.149 92.903 1.00 84.75 275 LYS A C 1
ATOM 2275 O O . LYS A 1 275 ? -60.791 -2.346 92.315 1.00 84.75 275 LYS A O 1
ATOM 2280 N N . ALA A 1 276 ? -62.697 -3.136 93.210 1.00 86.06 276 ALA A N 1
ATOM 2281 C CA . ALA A 1 276 ? -62.423 -4.542 92.903 1.00 86.06 276 ALA A CA 1
ATOM 2282 C C . ALA A 1 276 ? -62.199 -4.780 91.395 1.00 86.06 276 ALA A C 1
ATOM 2284 O O . ALA A 1 276 ? -61.210 -5.397 91.006 1.00 86.06 276 ALA A O 1
ATOM 2285 N N . ILE A 1 277 ? -63.049 -4.210 90.530 1.00 91.38 277 ILE A N 1
ATOM 2286 C CA . ILE A 1 277 ? -62.901 -4.298 89.065 1.00 91.38 277 ILE A CA 1
ATOM 2287 C C . ILE A 1 277 ? -61.577 -3.681 88.604 1.00 91.38 277 ILE A C 1
ATOM 2289 O O . ILE A 1 277 ? -60.915 -4.228 87.718 1.00 91.38 277 ILE A O 1
ATOM 2293 N N . LYS A 1 278 ? -61.181 -2.540 89.182 1.00 87.94 278 LYS A N 1
ATOM 2294 C CA . LYS A 1 278 ? -59.911 -1.881 88.855 1.00 87.94 278 LYS A CA 1
ATOM 2295 C C . LYS A 1 278 ? -58.719 -2.771 89.211 1.00 87.94 278 LYS A C 1
ATOM 2297 O O . LYS A 1 278 ? -57.804 -2.891 88.401 1.00 87.94 278 LYS A O 1
ATOM 2302 N N . GLU A 1 279 ? -58.746 -3.430 90.366 1.00 85.69 279 GLU A N 1
ATOM 2303 C CA . GLU A 1 279 ? -57.678 -4.354 90.757 1.00 85.69 279 GLU A CA 1
ATOM 2304 C C . GLU A 1 279 ? -57.665 -5.627 89.892 1.00 85.69 279 GLU A C 1
ATOM 2306 O O . GLU A 1 279 ? -56.590 -6.040 89.463 1.00 85.69 279 GLU A O 1
ATOM 2311 N N . CYS A 1 280 ? -58.819 -6.195 89.511 1.00 86.00 280 CYS A N 1
ATOM 2312 C CA . CYS A 1 280 ? -58.849 -7.322 88.566 1.00 86.00 280 CYS A CA 1
ATOM 2313 C C . CYS A 1 280 ? -58.258 -6.958 87.195 1.00 86.00 280 CYS A C 1
ATOM 2315 O O . CYS A 1 280 ? -57.557 -7.765 86.590 1.00 86.00 280 CYS A O 1
ATOM 2317 N N . LYS A 1 281 ? -58.498 -5.737 86.699 1.00 90.00 281 LYS A N 1
ATOM 2318 C CA . LYS A 1 281 ? -57.888 -5.271 85.443 1.00 90.00 281 LYS A CA 1
ATOM 2319 C C . LYS A 1 281 ? -56.370 -5.169 85.540 1.00 90.00 281 LYS A C 1
ATOM 2321 O O . LYS A 1 281 ? -55.700 -5.561 84.595 1.00 90.00 281 LYS A O 1
ATOM 2326 N N . LYS A 1 282 ? -55.829 -4.739 86.684 1.00 82.38 282 LYS A N 1
ATOM 2327 C CA . LYS A 1 282 ? -54.376 -4.759 86.921 1.00 82.38 282 LYS A CA 1
ATOM 2328 C C . LYS A 1 282 ? -53.811 -6.178 86.907 1.00 82.38 282 LYS A C 1
ATOM 2330 O O . LYS A 1 282 ? -52.718 -6.382 86.396 1.00 82.38 282 LYS A O 1
ATOM 2335 N N . VAL A 1 283 ? -54.544 -7.171 87.425 1.00 83.25 283 VAL A N 1
ATOM 2336 C CA . VAL A 1 283 ? -54.130 -8.583 87.298 1.00 83.25 283 VAL A CA 1
ATOM 2337 C C . VAL A 1 283 ? -54.067 -8.996 85.825 1.00 83.25 283 VAL A C 1
ATOM 2339 O O . VAL A 1 283 ? -53.128 -9.678 85.431 1.00 83.25 283 VAL A O 1
ATOM 2342 N N . LEU A 1 284 ? -55.005 -8.535 84.995 1.00 86.12 284 LEU A N 1
ATOM 2343 C CA . LEU A 1 284 ? -55.024 -8.832 83.558 1.00 86.12 284 LEU A CA 1
ATOM 2344 C C . LEU A 1 284 ? -53.999 -8.048 82.727 1.00 86.12 284 LEU A C 1
ATOM 2346 O O . LEU A 1 284 ? -53.576 -8.535 81.685 1.00 86.12 284 LEU A O 1
ATOM 2350 N N . GLU A 1 285 ? -53.571 -6.865 83.167 1.00 81.25 285 GLU A N 1
ATOM 2351 C CA . GLU A 1 285 ? -52.412 -6.170 82.581 1.00 81.25 285 GLU A CA 1
ATOM 2352 C C . GLU A 1 285 ? -51.124 -6.982 82.779 1.00 81.25 285 GLU A C 1
ATOM 2354 O O . GLU A 1 285 ? -50.233 -6.960 81.935 1.00 81.25 285 GLU A O 1
ATOM 2359 N N . ILE A 1 286 ? -51.052 -7.720 83.891 1.00 74.50 286 ILE A N 1
ATOM 2360 C CA . ILE A 1 286 ? -49.917 -8.560 84.271 1.00 74.50 286 ILE A CA 1
ATOM 2361 C C . ILE A 1 286 ? -49.992 -9.935 83.584 1.00 74.50 286 ILE A C 1
ATOM 2363 O O . ILE A 1 286 ? -49.001 -10.406 83.028 1.00 74.50 286 ILE A O 1
ATOM 2367 N N . ASN A 1 287 ? -51.158 -10.583 83.611 1.00 79.62 287 ASN A N 1
ATOM 2368 C CA . ASN A 1 287 ? -51.426 -11.839 82.918 1.00 79.62 287 ASN A CA 1
ATOM 2369 C C . ASN A 1 287 ? -52.763 -11.748 82.162 1.00 79.62 287 ASN A C 1
ATOM 2371 O O . ASN A 1 287 ? -53.818 -11.994 82.751 1.00 79.62 287 ASN A O 1
ATOM 2375 N N . PRO A 1 288 ? -52.739 -11.458 80.850 1.00 86.62 288 PRO A N 1
ATOM 2376 C CA . PRO A 1 288 ? -53.957 -11.333 80.053 1.00 86.62 288 PRO A CA 1
ATOM 2377 C C . PRO A 1 288 ? -54.803 -12.609 79.939 1.00 86.62 288 PRO A C 1
ATOM 2379 O O . PRO A 1 288 ? -55.920 -12.527 79.443 1.00 86.62 288 PRO A O 1
ATOM 2382 N N . GLN A 1 289 ? -54.277 -13.770 80.343 1.00 88.00 289 GLN A N 1
ATOM 2383 C CA . GLN A 1 289 ? -54.955 -15.073 80.303 1.00 88.00 289 GLN A CA 1
ATOM 2384 C C . GLN A 1 289 ? -55.249 -15.608 81.714 1.00 88.00 289 GLN A C 1
ATOM 2386 O O . GLN A 1 289 ? -55.368 -16.814 81.927 1.00 88.00 289 GLN A O 1
ATOM 2391 N N . ASP A 1 290 ? -55.318 -14.729 82.716 1.00 88.44 290 ASP A N 1
ATOM 2392 C CA . ASP A 1 290 ? -55.573 -15.147 84.089 1.00 88.44 290 ASP A CA 1
ATOM 2393 C C . ASP A 1 290 ? -57.039 -15.557 84.285 1.00 88.44 290 ASP A C 1
ATOM 2395 O O . ASP A 1 290 ? -57.946 -14.718 84.326 1.00 88.44 290 ASP A O 1
ATOM 2399 N N . LYS A 1 291 ? -57.263 -16.872 84.396 1.00 91.62 291 LYS A N 1
ATOM 2400 C CA . LYS A 1 291 ? -58.590 -17.486 84.532 1.00 91.62 291 LYS A CA 1
ATOM 2401 C C . LYS A 1 291 ? -59.393 -16.868 85.683 1.00 91.62 291 LYS A C 1
ATOM 2403 O O . LYS A 1 291 ? -60.527 -16.432 85.479 1.00 91.62 291 LYS A O 1
ATOM 2408 N N . ASP A 1 292 ? -58.785 -16.773 86.863 1.00 90.31 292 ASP A N 1
ATOM 2409 C CA . ASP A 1 292 ? -59.444 -16.291 88.079 1.00 90.31 292 ASP A CA 1
ATOM 2410 C C . ASP A 1 292 ? -59.780 -14.794 87.990 1.00 90.31 292 ASP A C 1
ATOM 2412 O O . ASP A 1 292 ? -60.811 -14.354 88.500 1.00 90.31 292 ASP A O 1
ATOM 2416 N N . ALA A 1 293 ? -58.964 -13.987 87.305 1.00 91.06 293 ALA A N 1
ATOM 2417 C CA . ALA A 1 293 ? -59.231 -12.557 87.143 1.00 91.06 293 ALA A CA 1
ATOM 2418 C C . ALA A 1 293 ? -60.409 -12.321 86.194 1.00 91.06 293 ALA A C 1
ATOM 2420 O O . ALA A 1 293 ? -61.266 -11.478 86.471 1.00 91.06 293 ALA A O 1
ATOM 2421 N N . HIS A 1 294 ? -60.484 -13.085 85.099 1.00 95.38 294 HIS A N 1
ATOM 2422 C CA . HIS A 1 294 ? -61.641 -13.070 84.205 1.00 95.38 294 HIS A CA 1
ATOM 2423 C C . HIS A 1 294 ? -62.910 -13.560 84.909 1.00 95.38 294 HIS A C 1
ATOM 2425 O O . HIS A 1 294 ? -63.964 -12.942 84.751 1.00 95.38 294 HIS A O 1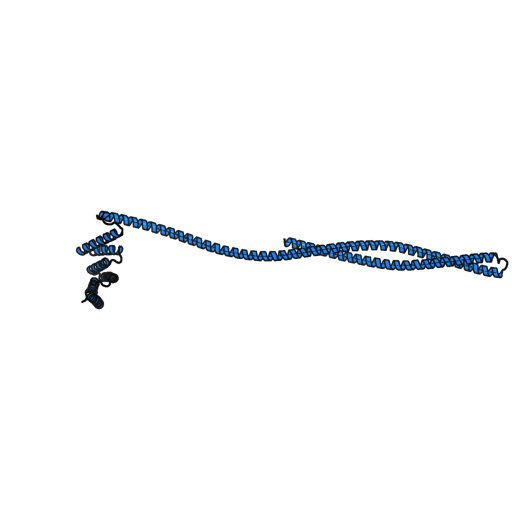
ATOM 2431 N N . PHE A 1 295 ? -62.812 -14.609 85.733 1.00 94.62 295 PHE A N 1
ATOM 2432 C CA . PHE A 1 295 ? -63.934 -15.103 86.531 1.00 94.62 295 PHE A CA 1
ATOM 2433 C C . PHE A 1 295 ? -64.438 -14.040 87.512 1.00 94.62 295 PHE A C 1
ATOM 2435 O O . PHE A 1 295 ? -65.625 -13.707 87.515 1.00 94.62 295 PHE A O 1
ATOM 2442 N N . ASN A 1 296 ? -63.528 -13.443 88.285 1.00 93.06 296 ASN A N 1
ATOM 2443 C CA . ASN A 1 296 ? -63.855 -12.407 89.261 1.00 93.06 296 ASN A CA 1
ATOM 2444 C C . ASN A 1 296 ? -64.420 -11.144 88.599 1.00 93.06 296 ASN A C 1
ATOM 2446 O O . ASN A 1 296 ? -65.376 -10.572 89.116 1.00 93.06 296 ASN A O 1
ATOM 2450 N N . LEU A 1 297 ? -63.914 -10.726 87.430 1.00 95.06 297 LEU A N 1
ATOM 2451 C CA . LEU A 1 297 ? -64.540 -9.648 86.653 1.00 95.06 297 LEU A CA 1
ATOM 2452 C C . LEU A 1 297 ? -65.944 -10.018 86.188 1.00 95.06 297 LEU A C 1
ATOM 2454 O O . LEU A 1 297 ? -66.842 -9.183 86.277 1.00 95.06 297 LEU A O 1
ATOM 2458 N N . GLY A 1 298 ? -66.140 -11.248 85.706 1.00 94.56 298 GLY A N 1
ATOM 2459 C CA . GLY A 1 298 ? -67.455 -11.770 85.343 1.00 94.56 298 GLY A CA 1
ATOM 2460 C C . GLY A 1 298 ? -68.442 -11.643 86.503 1.00 94.56 298 GLY A C 1
ATOM 2461 O O . GLY A 1 298 ? -69.514 -11.056 86.355 1.00 94.56 298 GLY A O 1
ATOM 2462 N N . PHE A 1 299 ? -68.023 -12.100 87.682 1.00 93.94 299 PHE A N 1
ATOM 2463 C CA . PHE A 1 299 ? -68.810 -12.052 88.910 1.00 93.94 299 PHE A CA 1
ATOM 2464 C C . PHE A 1 299 ? -69.100 -10.619 89.369 1.00 93.94 299 PHE A C 1
ATOM 2466 O O . PHE A 1 299 ? -70.252 -10.261 89.610 1.00 93.94 299 PHE A O 1
ATOM 2473 N N . LEU A 1 300 ? -68.082 -9.758 89.407 1.00 94.50 300 LEU A N 1
ATOM 2474 C CA . LEU A 1 300 ? -68.212 -8.349 89.779 1.00 94.50 300 LEU A CA 1
ATOM 2475 C C . LEU A 1 300 ? -69.130 -7.576 88.827 1.00 94.50 300 LEU A C 1
ATOM 2477 O O . LEU A 1 300 ? -69.965 -6.787 89.274 1.00 94.50 300 LEU A O 1
ATOM 2481 N N . TYR A 1 301 ? -69.020 -7.807 87.516 1.00 95.19 301 TYR A N 1
ATOM 2482 C CA . TYR A 1 301 ? -69.930 -7.208 86.543 1.00 95.19 301 TYR A CA 1
ATOM 2483 C C . TYR A 1 301 ? -71.366 -7.710 86.730 1.00 95.19 301 TYR A C 1
ATOM 2485 O O . TYR A 1 301 ? -72.288 -6.898 86.649 1.00 95.19 301 TYR A O 1
ATOM 2493 N N . SER A 1 302 ? -71.567 -8.990 87.060 1.00 91.81 302 SER A N 1
ATOM 2494 C CA . SER A 1 302 ? -72.889 -9.524 87.417 1.00 91.81 302 SER A CA 1
ATOM 2495 C C . SER A 1 302 ? -73.469 -8.878 88.675 1.00 91.81 302 SER A C 1
ATOM 2497 O O . SER A 1 302 ? -74.635 -8.485 88.659 1.00 91.81 302 SER A O 1
ATOM 2499 N N . LEU A 1 303 ? -72.670 -8.678 89.731 1.00 89.50 303 LEU A N 1
ATOM 2500 C CA . LEU A 1 303 ? -73.104 -7.959 90.940 1.00 89.50 303 LEU A CA 1
ATOM 2501 C C . LEU A 1 303 ? -73.506 -6.509 90.631 1.00 89.50 303 LEU A C 1
ATOM 2503 O O . LEU A 1 303 ? -74.493 -6.004 91.166 1.00 89.50 303 LEU A O 1
ATOM 2507 N N . LYS A 1 304 ? -72.798 -5.860 89.699 1.00 92.62 304 LYS A N 1
ATOM 2508 C CA . LYS A 1 304 ? -73.144 -4.530 89.173 1.00 92.62 304 LYS A CA 1
ATOM 2509 C C . LYS A 1 304 ? -74.292 -4.529 88.158 1.00 92.62 304 LYS A C 1
ATOM 2511 O O . LYS A 1 304 ? -74.625 -3.467 87.633 1.00 92.62 304 LYS A O 1
ATOM 2516 N N . LYS A 1 305 ? -74.899 -5.686 87.878 1.00 90.88 305 LYS A N 1
ATOM 2517 C CA . LYS A 1 305 ? -75.955 -5.883 86.872 1.00 90.88 305 LYS A CA 1
ATOM 2518 C C . LYS A 1 305 ? -75.531 -5.544 85.433 1.00 90.88 305 LYS A C 1
ATOM 2520 O O . LYS A 1 305 ? -76.379 -5.354 84.563 1.00 90.88 305 LYS A O 1
ATOM 2525 N N . ASP A 1 306 ? -74.227 -5.510 85.144 1.00 93.38 306 ASP A N 1
ATOM 2526 C CA . ASP A 1 306 ? -73.700 -5.401 83.781 1.00 93.38 306 ASP A CA 1
ATOM 2527 C C . ASP A 1 306 ? -73.495 -6.786 83.163 1.00 93.38 306 ASP A C 1
ATOM 2529 O O . ASP A 1 306 ? -72.386 -7.299 82.983 1.00 93.38 306 ASP A O 1
ATOM 2533 N N . PHE A 1 307 ? -74.618 -7.407 82.829 1.00 92.06 307 PHE A N 1
ATOM 2534 C CA . PHE A 1 307 ? -74.660 -8.783 82.347 1.00 92.06 307 PHE A CA 1
ATOM 2535 C C . PHE A 1 307 ? -73.945 -8.975 81.004 1.00 92.06 307 PHE A C 1
ATOM 2537 O O . PHE A 1 307 ? -73.403 -10.046 80.73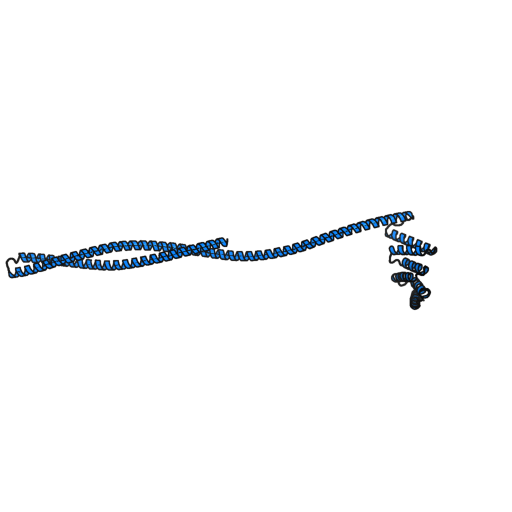9 1.00 92.06 307 PHE A O 1
ATOM 2544 N N . LYS A 1 308 ? -73.884 -7.938 80.156 1.00 92.12 308 LYS A N 1
ATOM 2545 C CA . LYS A 1 308 ? -73.186 -8.017 78.862 1.00 92.12 308 LYS A CA 1
ATOM 2546 C C . LYS A 1 308 ? -71.677 -8.152 79.058 1.00 92.12 308 LYS A C 1
ATOM 2548 O O . LYS A 1 308 ? -71.056 -9.002 78.417 1.00 92.12 308 LYS A O 1
ATOM 2553 N N . ARG A 1 309 ? -71.086 -7.337 79.942 1.00 92.62 309 ARG A N 1
ATOM 2554 C CA . ARG A 1 309 ? -69.658 -7.446 80.274 1.00 92.62 309 ARG A CA 1
ATOM 2555 C C . ARG A 1 309 ? -69.365 -8.708 81.079 1.00 92.62 309 ARG A C 1
ATOM 2557 O O . ARG A 1 309 ? -68.382 -9.374 80.770 1.00 92.62 309 ARG A O 1
ATOM 2564 N N . ALA A 1 310 ? -70.251 -9.096 81.998 1.00 94.00 310 ALA A N 1
ATOM 2565 C CA . ALA A 1 310 ? -70.120 -10.341 82.751 1.00 94.00 310 ALA A CA 1
ATOM 2566 C C . ALA A 1 310 ? -70.005 -11.566 81.830 1.00 94.00 310 ALA A C 1
ATOM 2568 O O . ALA A 1 310 ? -69.037 -12.318 81.907 1.00 94.00 310 ALA A O 1
ATOM 2569 N N . VAL A 1 311 ? -70.935 -11.714 80.878 1.00 95.12 311 VAL A N 1
ATOM 2570 C CA . VAL A 1 311 ? -70.919 -12.803 79.888 1.00 95.12 311 VAL A CA 1
ATOM 2571 C C . VAL A 1 311 ? -69.636 -12.799 79.059 1.00 95.12 311 VAL A C 1
ATOM 2573 O O . VAL A 1 311 ? -69.100 -13.865 78.757 1.00 95.12 311 VAL A O 1
ATOM 2576 N N . LYS A 1 312 ? -69.138 -11.620 78.664 1.00 95.69 312 LYS A N 1
ATOM 2577 C CA . LYS A 1 312 ? -67.908 -11.512 77.870 1.00 95.69 312 LYS A CA 1
ATOM 2578 C C . LYS A 1 312 ? -66.701 -12.047 78.637 1.00 95.69 312 LYS A C 1
ATOM 2580 O O . LYS A 1 312 ? -65.918 -12.793 78.058 1.00 95.69 312 LYS A O 1
ATOM 2585 N N . GLU A 1 313 ? -66.559 -11.685 79.908 1.00 96.19 313 GLU A N 1
ATOM 2586 C CA . GLU A 1 313 ? -65.441 -12.150 80.733 1.00 96.19 313 GLU A CA 1
ATOM 2587 C C . GLU A 1 313 ? -65.583 -13.637 81.088 1.00 96.19 313 GLU A C 1
ATOM 2589 O O . GLU A 1 313 ? -64.633 -14.392 80.911 1.00 96.19 313 GLU A O 1
ATOM 2594 N N . TYR A 1 314 ? -66.786 -14.112 81.418 1.00 95.81 314 TYR A N 1
ATOM 2595 C CA . TYR A 1 314 ? -67.046 -15.542 81.623 1.00 95.81 314 TYR A CA 1
ATOM 2596 C C . TYR A 1 314 ? -66.760 -16.402 80.385 1.00 95.81 314 TYR A C 1
ATOM 2598 O O . TYR A 1 314 ? -66.214 -17.496 80.498 1.00 95.81 314 TYR A O 1
ATOM 2606 N N . LYS A 1 315 ? -67.046 -15.909 79.176 1.00 95.19 315 LYS A N 1
ATOM 2607 C CA . LYS A 1 315 ? -66.661 -16.614 77.944 1.00 95.19 315 LYS A CA 1
ATOM 2608 C C . LYS A 1 315 ? -65.147 -16.723 77.765 1.00 95.19 315 LYS A C 1
ATOM 2610 O O . LYS A 1 315 ? -64.702 -17.704 77.183 1.00 95.19 315 LYS A O 1
ATOM 2615 N N . LYS A 1 316 ? -64.362 -15.755 78.251 1.00 95.88 316 LYS A N 1
ATOM 2616 C CA . LYS A 1 316 ? -62.897 -15.882 78.263 1.00 95.88 316 LYS A CA 1
ATOM 2617 C C . LYS A 1 316 ? -62.449 -16.950 79.251 1.00 95.88 316 LYS A C 1
ATOM 2619 O O . LYS A 1 316 ? -61.562 -17.718 78.911 1.00 95.88 316 LYS A O 1
ATOM 2624 N N . VAL A 1 317 ? -63.108 -17.061 80.410 1.00 95.00 317 VAL A N 1
ATOM 2625 C CA . VAL A 1 317 ? -62.853 -18.170 81.344 1.00 95.00 317 VAL A CA 1
ATOM 2626 C C . VAL A 1 317 ? -63.081 -19.512 80.656 1.00 95.00 317 VAL A C 1
ATOM 2628 O O . VAL A 1 317 ? -62.193 -20.345 80.705 1.00 95.00 317 VAL A O 1
ATOM 2631 N N . LEU A 1 318 ? -64.190 -19.689 79.928 1.00 94.06 318 LEU A N 1
ATOM 2632 C CA . LEU A 1 318 ? -64.458 -20.924 79.171 1.00 94.06 318 LEU A CA 1
ATOM 2633 C C . LEU A 1 318 ? -63.515 -21.157 77.982 1.00 94.06 318 LEU A C 1
ATOM 2635 O O . LEU A 1 318 ? -63.378 -22.287 77.525 1.00 94.06 318 LEU A O 1
ATOM 2639 N N . ALA A 1 319 ? -62.885 -20.109 77.450 1.00 93.69 319 ALA A N 1
ATOM 2640 C CA . ALA A 1 319 ? -61.848 -20.262 76.431 1.00 93.69 319 ALA A CA 1
ATOM 2641 C C . ALA A 1 319 ? -60.527 -20.774 77.033 1.00 93.69 319 ALA A C 1
ATOM 2643 O O . ALA A 1 319 ? -59.764 -21.434 76.334 1.00 93.69 319 ALA A O 1
ATOM 2644 N N . ILE A 1 320 ? -60.272 -20.472 78.312 1.00 92.81 320 ILE A N 1
ATOM 2645 C CA . ILE A 1 320 ? -59.093 -20.922 79.064 1.00 92.81 320 ILE A CA 1
ATOM 2646 C C . ILE A 1 320 ? -59.343 -22.304 79.688 1.00 92.81 320 ILE A C 1
ATOM 2648 O O . ILE A 1 320 ? -58.502 -23.190 79.579 1.00 92.81 320 ILE A O 1
ATOM 2652 N N . ASP A 1 321 ? -60.502 -22.492 80.317 1.00 91.50 321 ASP A N 1
ATOM 2653 C CA . ASP A 1 321 ? -60.967 -23.747 80.906 1.00 91.50 321 ASP A CA 1
ATOM 2654 C C . ASP A 1 321 ? -62.400 -24.063 80.440 1.00 91.50 321 ASP A C 1
ATOM 2656 O O . ASP A 1 321 ? -63.380 -23.595 81.035 1.00 91.50 321 ASP A O 1
ATOM 2660 N N . PRO A 1 322 ? -62.541 -24.876 79.378 1.00 91.50 322 PRO A N 1
ATOM 2661 C CA . PRO A 1 322 ? -63.837 -25.265 78.831 1.00 91.50 322 PRO A CA 1
ATOM 2662 C C . PRO A 1 322 ? -64.711 -26.115 79.763 1.00 91.50 322 PRO A C 1
ATOM 2664 O O . PRO A 1 322 ? -65.880 -26.329 79.435 1.00 91.50 322 PRO A O 1
ATOM 2667 N N . HIS A 1 323 ? -64.180 -26.606 80.886 1.00 89.88 323 HIS A N 1
ATOM 2668 C CA . HIS A 1 323 ? -64.873 -27.492 81.828 1.00 89.88 323 HIS A CA 1
ATOM 2669 C C . HIS A 1 323 ? -65.276 -26.785 83.128 1.00 89.88 323 HIS A C 1
ATOM 2671 O O . HIS A 1 323 ? -65.690 -27.423 84.099 1.00 89.88 323 HIS A O 1
ATOM 2677 N N . ASP A 1 324 ? -65.199 -25.451 83.163 1.00 92.38 324 ASP A N 1
ATOM 2678 C CA . ASP A 1 324 ? -65.568 -24.685 84.347 1.00 92.38 324 ASP A CA 1
ATOM 2679 C C . ASP A 1 324 ? -67.090 -24.691 84.588 1.00 92.38 324 ASP A C 1
ATOM 2681 O O . ASP A 1 324 ? -67.864 -23.885 84.055 1.00 92.38 324 ASP A O 1
ATOM 2685 N N . LYS A 1 325 ? -67.522 -25.623 85.441 1.00 91.81 325 LYS A N 1
ATOM 2686 C CA . LYS A 1 325 ? -68.914 -25.772 85.879 1.00 91.81 325 LYS A CA 1
ATOM 2687 C C . LYS A 1 325 ? -69.475 -24.507 86.533 1.00 91.81 325 LYS A C 1
ATOM 2689 O O . LYS A 1 325 ? -70.650 -24.196 86.347 1.00 91.81 325 LYS A O 1
ATOM 2694 N N . GLU A 1 326 ? -68.665 -23.762 87.280 1.00 93.06 326 GLU A N 1
ATOM 2695 C CA . GLU A 1 326 ? -69.133 -22.577 87.998 1.00 93.06 326 GLU A CA 1
ATOM 2696 C C . GLU A 1 326 ? -69.478 -21.458 87.013 1.00 93.06 326 GLU A C 1
ATOM 2698 O O . GLU A 1 326 ? -70.504 -20.785 87.142 1.00 93.06 326 GLU A O 1
ATOM 2703 N N . VAL A 1 327 ? -68.683 -21.319 85.952 1.00 94.50 327 VAL A N 1
ATOM 2704 C CA . VAL A 1 327 ? -68.982 -20.395 84.858 1.00 94.50 327 VAL A CA 1
ATOM 2705 C C . VAL A 1 327 ? -70.218 -20.813 84.074 1.00 94.50 327 VAL A C 1
ATOM 2707 O O . VAL A 1 327 ? -71.039 -19.951 83.752 1.00 94.50 327 VAL A O 1
ATOM 2710 N N . TYR A 1 328 ? -70.391 -22.105 83.777 1.00 95.25 328 TYR A N 1
ATOM 2711 C CA . TYR A 1 328 ? -71.602 -22.580 83.103 1.00 95.25 328 TYR A CA 1
ATOM 2712 C C . TYR A 1 328 ? -72.865 -22.269 83.906 1.00 95.25 328 TYR A C 1
ATOM 2714 O O . TYR A 1 328 ? -73.832 -21.754 83.343 1.00 95.25 328 TYR A O 1
ATOM 2722 N N . TYR A 1 329 ? -72.830 -22.484 85.221 1.00 93.75 329 TYR A N 1
ATOM 2723 C CA . TYR A 1 329 ? -73.929 -22.131 86.114 1.00 93.75 329 TYR A CA 1
ATOM 2724 C C . TYR A 1 329 ? -74.202 -20.619 86.139 1.00 93.75 329 TYR A C 1
ATOM 2726 O O . TYR A 1 329 ? -75.341 -20.190 85.944 1.00 93.75 329 TYR A O 1
ATOM 2734 N N . ASN A 1 330 ? -73.159 -19.798 86.299 1.00 93.94 330 ASN A N 1
ATOM 2735 C CA . ASN A 1 330 ? -73.292 -18.340 86.329 1.00 93.94 330 ASN A CA 1
ATOM 2736 C C . ASN A 1 330 ? -73.828 -17.778 85.002 1.00 93.94 330 ASN A C 1
ATOM 2738 O O . ASN A 1 330 ? -74.712 -16.923 85.004 1.00 93.94 330 ASN A O 1
ATOM 2742 N N . LEU A 1 331 ? -73.355 -18.282 83.857 1.00 94.25 331 LEU A N 1
ATOM 2743 C CA . LEU A 1 331 ? -73.893 -17.914 82.546 1.00 94.25 331 LEU A CA 1
ATOM 2744 C C . LEU A 1 331 ? -75.357 -18.336 82.400 1.00 94.25 331 LEU A C 1
ATOM 2746 O O . LEU A 1 331 ? -76.159 -17.538 81.913 1.00 94.25 331 LEU A O 1
ATOM 2750 N N . ALA A 1 332 ? -75.719 -19.547 82.832 1.00 93.62 332 ALA A N 1
ATOM 2751 C CA . ALA A 1 332 ? -77.094 -20.033 82.772 1.00 93.62 332 ALA A CA 1
ATOM 2752 C C . ALA A 1 332 ? -78.050 -19.137 83.576 1.00 93.62 332 ALA A C 1
ATOM 2754 O O . ALA A 1 332 ? -79.071 -18.708 83.036 1.00 93.62 332 ALA A O 1
ATOM 2755 N N . ILE A 1 333 ? -77.671 -18.759 84.805 1.00 93.81 333 ILE A N 1
ATOM 2756 C CA . ILE A 1 333 ? -78.432 -17.811 85.633 1.00 93.81 333 ILE A CA 1
ATOM 2757 C C . ILE A 1 333 ? -78.585 -16.466 84.927 1.00 93.81 333 ILE A C 1
ATOM 2759 O O . ILE A 1 333 ? -79.700 -15.958 84.820 1.00 93.81 333 ILE A O 1
ATOM 2763 N N . ILE A 1 334 ? -77.489 -15.893 84.419 1.00 93.62 334 ILE A N 1
ATOM 2764 C CA . ILE A 1 334 ? -77.521 -14.580 83.763 1.00 93.62 334 ILE A CA 1
ATOM 2765 C C . ILE A 1 334 ? -78.450 -14.605 82.543 1.00 93.62 334 ILE A C 1
ATOM 2767 O O . ILE A 1 334 ? -79.236 -13.676 82.341 1.00 93.62 334 ILE A O 1
ATOM 2771 N N . TYR A 1 335 ? -78.389 -15.660 81.725 1.00 93.00 335 TYR A N 1
ATOM 2772 C CA . TYR A 1 335 ? -79.264 -15.785 80.561 1.00 93.00 335 TYR A CA 1
ATOM 2773 C C . TYR A 1 335 ? -80.725 -16.030 80.937 1.00 93.00 335 TYR A C 1
ATOM 2775 O O . TYR A 1 335 ? -81.597 -15.446 80.296 1.00 93.00 335 TYR A O 1
ATOM 2783 N N . HIS A 1 336 ? -80.992 -16.823 81.976 1.00 90.44 336 HIS A N 1
ATOM 2784 C CA . HIS A 1 336 ? -82.347 -17.143 82.422 1.00 90.44 336 HIS A CA 1
ATOM 2785 C C . HIS A 1 336 ? -83.016 -15.950 83.119 1.00 90.44 336 HIS A C 1
ATOM 2787 O O . HIS A 1 336 ? -84.059 -15.463 82.693 1.00 90.44 336 HIS A O 1
ATOM 2793 N N . GLN A 1 337 ? -82.384 -15.426 84.170 1.00 86.25 337 GLN A N 1
ATOM 2794 C CA . GLN A 1 337 ? -83.008 -14.462 85.076 1.00 86.25 337 GLN A CA 1
ATOM 2795 C C . GLN A 1 337 ? -82.851 -13.010 84.615 1.00 86.25 337 GLN A C 1
ATOM 2797 O O . GLN A 1 337 ? -83.726 -12.185 84.880 1.00 86.25 337 GLN A O 1
ATOM 2802 N N . ASN A 1 338 ? -81.752 -12.671 83.932 1.00 88.88 338 ASN A N 1
ATOM 2803 C CA . ASN A 1 338 ? -81.426 -11.274 83.632 1.00 88.88 338 ASN A CA 1
ATOM 2804 C C . ASN A 1 338 ? -81.588 -10.911 82.154 1.00 88.88 338 ASN A C 1
ATOM 2806 O O . ASN A 1 338 ? -82.170 -9.871 81.850 1.00 88.88 338 ASN A O 1
ATOM 2810 N N . LEU A 1 339 ? -81.092 -11.746 81.236 1.00 87.81 339 LEU A N 1
ATOM 2811 C CA . LEU A 1 339 ? -81.199 -11.506 79.789 1.00 87.81 339 LEU A CA 1
ATOM 2812 C C . LEU A 1 339 ? -82.455 -12.127 79.156 1.00 87.81 339 LEU A C 1
ATOM 2814 O O . LEU A 1 339 ? -82.754 -11.801 78.009 1.00 87.81 339 LEU A O 1
ATOM 2818 N N . LYS A 1 340 ? -83.184 -12.980 79.893 1.00 88.62 340 LYS A N 1
ATOM 2819 C CA . LYS A 1 340 ? -84.415 -13.672 79.463 1.00 88.62 340 LYS A CA 1
ATOM 2820 C C . LYS A 1 340 ? -84.268 -14.422 78.125 1.00 88.62 340 LYS A C 1
ATOM 2822 O O . LYS A 1 340 ? -85.195 -14.468 77.319 1.00 88.62 340 LYS A O 1
ATOM 2827 N N . ASP A 1 341 ? -83.090 -14.998 77.875 1.00 91.19 341 ASP A N 1
ATOM 2828 C CA . ASP A 1 341 ? -82.783 -15.824 76.698 1.00 91.19 341 ASP A CA 1
ATOM 2829 C C . ASP A 1 341 ? -82.827 -17.304 77.101 1.00 91.19 341 ASP A C 1
ATOM 2831 O O . ASP A 1 341 ? -81.809 -17.919 77.432 1.00 91.19 341 ASP A O 1
ATOM 2835 N N . GLU A 1 342 ? -84.034 -17.872 77.084 1.00 88.8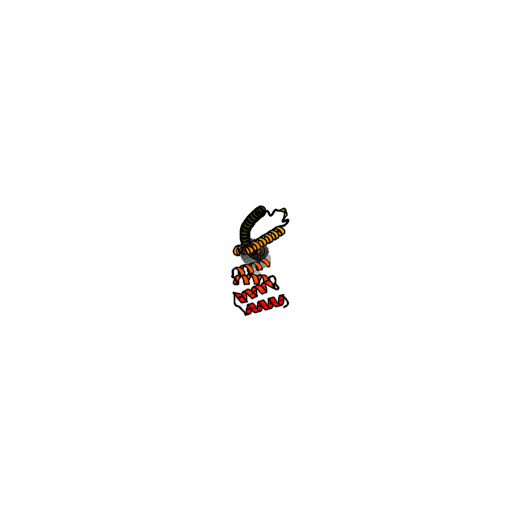8 342 GLU A N 1
ATOM 2836 C CA . GLU A 1 342 ? -84.294 -19.242 77.550 1.00 88.88 342 GLU A CA 1
ATOM 2837 C C . GLU A 1 342 ? -83.526 -20.310 76.761 1.00 88.88 342 GLU A C 1
ATOM 2839 O O . GLU A 1 342 ? -83.154 -21.351 77.304 1.00 88.88 342 GLU A O 1
ATOM 2844 N N . LYS A 1 343 ? -83.234 -20.056 75.478 1.00 92.62 343 LYS A N 1
ATOM 2845 C CA . LYS A 1 343 ? -82.477 -20.998 74.641 1.00 92.62 343 LYS A CA 1
ATOM 2846 C C . LYS A 1 343 ? -81.031 -21.100 75.116 1.00 92.62 343 LYS A C 1
ATOM 2848 O O . LYS A 1 343 ? -80.518 -22.205 75.285 1.00 92.62 343 LYS A O 1
ATOM 2853 N N . LYS A 1 344 ? -80.375 -19.959 75.353 1.00 91.81 344 LYS A N 1
ATOM 2854 C CA . LYS A 1 344 ? -79.000 -19.949 75.876 1.00 91.81 344 LYS A CA 1
ATOM 2855 C C . LYS A 1 344 ? -78.936 -20.403 77.327 1.00 91.81 344 LYS A C 1
ATOM 2857 O O . LYS A 1 344 ? -77.996 -21.107 77.680 1.00 91.81 344 LYS A O 1
ATOM 2862 N N . ALA A 1 345 ? -79.927 -20.043 78.140 1.00 91.06 345 ALA A N 1
ATOM 2863 C CA . ALA A 1 345 ? -80.037 -20.531 79.509 1.00 91.06 345 ALA A CA 1
ATOM 2864 C C . ALA A 1 345 ? -80.064 -22.063 79.556 1.00 91.06 345 ALA A C 1
ATOM 2866 O O . ALA A 1 345 ? -79.225 -22.663 80.225 1.00 91.06 345 ALA A O 1
ATOM 2867 N N . ARG A 1 346 ? -80.956 -22.697 78.777 1.00 92.38 346 ARG A N 1
ATOM 2868 C CA . ARG A 1 346 ? -81.039 -24.161 78.677 1.00 92.38 346 ARG A CA 1
ATOM 2869 C C . ARG A 1 346 ? -79.713 -24.776 78.237 1.00 92.38 346 ARG A C 1
ATOM 2871 O O . ARG A 1 346 ? -79.230 -25.686 78.898 1.00 92.38 346 ARG A O 1
ATOM 2878 N N . TYR A 1 347 ? -79.095 -24.231 77.189 1.00 94.06 347 TYR A N 1
ATOM 2879 C CA . TYR A 1 347 ? -77.792 -24.697 76.708 1.00 94.06 347 TYR A CA 1
ATOM 2880 C C . TYR A 1 347 ? -76.719 -24.693 77.810 1.00 94.06 347 TYR A C 1
ATOM 2882 O O . TYR A 1 347 ? -75.997 -25.673 77.982 1.00 94.06 347 TYR A O 1
ATOM 2890 N N . TYR A 1 348 ? -76.605 -23.604 78.576 1.00 93.69 348 TYR A N 1
ATOM 2891 C CA . TYR A 1 348 ? -75.602 -23.511 79.639 1.00 93.69 348 TYR A CA 1
ATOM 2892 C C . TYR A 1 348 ? -75.949 -24.365 80.868 1.00 93.69 348 TYR A C 1
ATOM 2894 O O . TYR A 1 348 ? -75.034 -24.912 81.480 1.00 93.69 348 TYR A O 1
ATOM 2902 N N . TYR A 1 349 ? -77.233 -24.562 81.190 1.00 93.31 349 TYR A N 1
ATOM 2903 C CA . TYR A 1 349 ? -77.648 -25.521 82.219 1.00 93.31 349 TYR A CA 1
ATOM 2904 C C . TYR A 1 349 ? -77.327 -26.967 81.829 1.00 93.31 349 TYR A C 1
ATOM 2906 O O . TYR A 1 349 ? -76.808 -27.704 82.657 1.00 93.31 349 TYR A O 1
ATOM 2914 N N . GLU A 1 350 ? -77.560 -27.367 80.577 1.00 93.00 350 GLU A N 1
ATOM 2915 C CA . GLU A 1 350 ? -77.196 -28.703 80.081 1.00 93.00 350 GLU A CA 1
ATOM 2916 C C . GLU A 1 350 ? -75.684 -28.943 80.163 1.00 93.00 350 GLU A C 1
ATOM 2918 O O . GLU A 1 350 ? -75.243 -30.017 80.569 1.00 93.00 350 GLU A O 1
ATOM 2923 N N . LYS A 1 351 ? -74.874 -27.928 79.830 1.00 93.38 351 LYS A N 1
ATOM 2924 C CA . LYS A 1 351 ? -73.417 -27.990 80.008 1.00 93.38 351 LYS A CA 1
ATOM 2925 C C . LYS A 1 351 ? -73.035 -28.111 81.478 1.00 93.38 351 LYS A C 1
ATOM 2927 O O . LYS A 1 351 ? -72.247 -28.986 81.812 1.00 93.38 351 LYS A O 1
ATOM 2932 N N . PHE A 1 352 ? -73.622 -27.296 82.352 1.00 92.69 352 PHE A N 1
ATOM 2933 C CA . PHE A 1 352 ? -73.382 -27.379 83.792 1.00 92.69 352 PHE A CA 1
ATOM 2934 C C . PHE A 1 352 ? -73.701 -28.772 84.354 1.00 92.69 352 PHE A C 1
ATOM 2936 O O . PHE A 1 352 ? -72.859 -29.347 85.037 1.00 92.69 352 PHE A O 1
ATOM 2943 N N . LEU A 1 353 ? -74.878 -29.316 84.027 1.00 90.75 353 LEU A N 1
ATOM 2944 C CA . LEU A 1 353 ? -75.338 -30.651 84.423 1.00 90.75 353 LEU A CA 1
ATOM 2945 C C . LEU A 1 353 ? -74.358 -31.741 83.969 1.00 90.75 353 LEU A C 1
ATOM 2947 O O . LEU A 1 353 ? -73.853 -32.515 84.786 1.00 90.75 353 LEU A O 1
ATOM 2951 N N . LYS A 1 354 ? -73.956 -31.688 82.694 1.00 91.12 354 LYS A N 1
ATOM 2952 C CA . LYS A 1 354 ? -72.944 -32.588 82.136 1.00 91.12 354 LYS A CA 1
ATOM 2953 C C . LYS A 1 354 ? -71.624 -32.552 82.917 1.00 91.12 354 LYS A C 1
ATOM 2955 O O . LYS A 1 354 ? -71.086 -33.614 83.216 1.00 91.12 354 LYS A O 1
ATOM 2960 N N . GLU A 1 355 ? -71.108 -31.370 83.259 1.00 89.19 355 GLU A N 1
ATOM 2961 C CA . GLU A 1 355 ? -69.836 -31.247 83.994 1.00 89.19 355 GLU A CA 1
ATOM 2962 C C . GLU A 1 355 ? -69.940 -31.695 85.467 1.00 89.19 355 GLU A C 1
ATOM 2964 O O . GLU A 1 355 ? -68.934 -32.075 86.065 1.00 89.19 355 GLU A O 1
ATOM 2969 N N . ILE A 1 356 ? -71.134 -31.683 86.076 1.00 85.62 356 ILE A N 1
ATOM 2970 C CA . ILE A 1 356 ? -71.349 -32.213 87.438 1.00 85.62 356 ILE A CA 1
ATOM 2971 C C . ILE A 1 356 ? -71.797 -33.683 87.465 1.00 85.62 356 ILE A C 1
ATOM 2973 O O . ILE A 1 356 ? -72.020 -34.218 88.552 1.00 85.62 356 ILE A O 1
ATOM 2977 N N . GLY A 1 357 ? -71.914 -34.331 86.300 1.00 77.62 357 GLY A N 1
ATOM 2978 C CA . GLY A 1 357 ? -72.276 -35.745 86.168 1.00 77.62 357 GLY A CA 1
ATOM 2979 C C . GLY A 1 357 ? -73.714 -36.074 86.586 1.00 77.62 357 GLY A C 1
ATOM 2980 O O . GLY A 1 357 ? -73.972 -37.203 87.001 1.00 77.62 357 GLY A O 1
ATOM 2981 N N . LYS A 1 358 ? -74.622 -35.094 86.520 1.00 55.44 358 LYS A N 1
ATOM 2982 C CA . LYS A 1 358 ? -76.063 -35.238 86.784 1.00 55.44 358 LYS A CA 1
ATOM 2983 C C . LYS A 1 358 ? -76.838 -34.939 85.517 1.00 55.44 358 LYS A C 1
ATOM 2985 O O . LYS A 1 358 ? -77.847 -35.632 85.281 1.00 55.44 358 LYS A O 1
#